Protein AF-A0A0A0II35-F1 (afdb_monomer)

Foldseek 3Di:
DAEWAWAWDDDDQFKTKIFIPDAQDDDDLVQKFKAKPNHTDRQWDKDADPVGRGMIMIGGPDGHDQAIWMWIWGHDPVYTYPDIDIDHNHDDADVNDDDDDDDDPPLDWEWDKDFPQDGPPHGDRDIDFTDTRDAAWDVVPKDWAWPDPDDDPPDDTDTDTFIAHPVRHGHYDHDDDDDDDDD

Organism: NCBI:txid1443128

Nearest PDB structures (foldseek):
  3sbw-assembly1_C  TM=4.990E-01  e=4.292E-01  Homo sapiens
  3pxj-assembly3_C  TM=4.697E-01  e=8.536E-01  Drosophila melanogaster
  5fm4-assembly3_C  TM=4.319E-01  e=1.303E+00  Homo sapiens
  3ciq-assembly1_H  TM=3.533E-01  e=1.303E+00  Homo sapiens
  4wwi-assembly1_D  TM=4.460E-01  e=3.559E+00  Homo sapiens

Solvent-accessible surface area (backbone atoms only — not comparable to full-atom values): 11436 Å² total; per-residue (Å²): 114,51,76,36,48,71,42,82,74,46,81,54,56,62,34,38,32,33,34,43,76,54,71,69,62,82,82,56,71,84,31,49,51,35,28,45,74,90,35,83,50,78,68,58,48,74,45,72,38,87,89,47,47,32,35,34,35,43,31,49,79,61,69,56,52,66,80,38,40,38,36,40,35,40,52,48,96,59,34,34,41,80,49,75,47,79,45,73,43,67,76,79,59,59,95,85,41,78,91,80,92,81,79,76,92,74,78,67,66,34,66,42,68,54,73,42,56,58,58,98,87,41,84,60,68,43,69,52,72,75,44,73,39,62,67,63,74,29,70,91,80,29,43,79,46,58,80,60,98,77,80,63,92,91,60,86,86,58,66,48,78,49,56,22,19,75,82,77,40,76,55,59,78,73,90,74,91,81,87,88,79,90,131

Structure (mmCIF, N/CA/C/O backbone):
data_AF-A0A0A0II35-F1
#
_entry.id   AF-A0A0A0II35-F1
#
loop_
_atom_site.group_PDB
_atom_site.id
_atom_site.type_symbol
_atom_site.label_atom_id
_atom_site.label_alt_id
_atom_site.label_comp_id
_atom_site.label_asym_id
_atom_site.label_entity_id
_atom_site.label_seq_id
_atom_site.pdbx_PDB_ins_code
_atom_site.Cartn_x
_atom_site.Cartn_y
_atom_site.Cartn_z
_atom_site.occupancy
_atom_site.B_iso_or_equiv
_atom_site.auth_seq_id
_atom_site.auth_comp_id
_atom_site.auth_asym_id
_atom_site.auth_atom_id
_atom_site.pdbx_PDB_model_num
ATOM 1 N N . MET A 1 1 ? -24.780 8.179 33.084 1.00 79.75 1 MET A N 1
ATOM 2 C CA . MET A 1 1 ? -23.921 7.771 31.958 1.00 79.75 1 MET A CA 1
ATOM 3 C C . MET A 1 1 ? -22.487 8.111 32.320 1.00 79.75 1 MET A C 1
ATOM 5 O O . MET A 1 1 ? -22.233 9.256 32.678 1.00 79.75 1 MET A O 1
ATOM 9 N N . ILE A 1 2 ? -21.593 7.124 32.349 1.00 88.81 2 ILE A N 1
ATOM 10 C CA . ILE A 1 2 ? -20.174 7.335 32.659 1.00 88.81 2 ILE A CA 1
ATOM 11 C C . ILE A 1 2 ? -19.448 7.719 31.373 1.00 88.81 2 ILE A C 1
ATOM 13 O O . ILE A 1 2 ? -19.543 7.022 30.370 1.00 88.81 2 ILE A O 1
ATOM 17 N N . ASN A 1 3 ? -18.695 8.807 31.428 1.00 90.12 3 ASN A N 1
ATOM 18 C CA . ASN A 1 3 ? -17.945 9.330 30.298 1.00 90.12 3 ASN A CA 1
ATOM 19 C C . ASN A 1 3 ? -16.451 9.149 30.545 1.00 90.12 3 ASN A C 1
ATOM 21 O O . ASN A 1 3 ? -15.959 9.466 31.630 1.00 90.12 3 ASN A O 1
ATOM 25 N N . PHE A 1 4 ? -15.726 8.647 29.552 1.00 92.44 4 PHE A N 1
ATOM 26 C CA . PHE A 1 4 ? -14.296 8.377 29.688 1.00 92.44 4 PHE A CA 1
ATOM 27 C C . PHE A 1 4 ? -13.530 8.635 28.398 1.00 92.44 4 PHE A C 1
ATOM 29 O O . PHE A 1 4 ? -14.111 8.854 27.339 1.00 92.44 4 PHE A O 1
ATOM 36 N N . LYS A 1 5 ? -12.201 8.631 28.489 1.00 93.12 5 LYS A N 1
ATOM 37 C CA . LYS A 1 5 ? -11.323 8.790 27.330 1.00 93.12 5 LYS A CA 1
ATOM 38 C C . LYS A 1 5 ? -10.677 7.457 26.973 1.00 93.12 5 LYS A C 1
ATOM 40 O O . LYS A 1 5 ? -10.239 6.736 27.868 1.00 93.12 5 LYS A O 1
ATOM 45 N N . ILE A 1 6 ? -10.596 7.173 25.675 1.00 95.12 6 ILE A N 1
ATOM 46 C CA . ILE A 1 6 ? -9.771 6.094 25.122 1.00 95.12 6 ILE A CA 1
ATOM 47 C C . ILE A 1 6 ? -8.372 6.652 24.858 1.00 95.12 6 ILE A C 1
ATOM 49 O O . ILE A 1 6 ? -8.228 7.654 24.148 1.00 95.12 6 ILE A O 1
ATOM 53 N N . THR A 1 7 ? -7.351 5.992 25.395 1.00 94.69 7 THR A N 1
ATOM 54 C CA . THR A 1 7 ? -5.939 6.294 25.131 1.00 94.69 7 THR A CA 1
ATOM 55 C C . THR A 1 7 ? -5.304 5.105 24.428 1.00 94.69 7 THR A C 1
ATOM 57 O O . THR A 1 7 ? -5.238 4.020 24.994 1.00 94.69 7 THR A O 1
ATOM 60 N N . ILE A 1 8 ? -4.827 5.293 23.197 1.00 95.06 8 ILE A N 1
ATOM 61 C CA . ILE A 1 8 ? -4.128 4.235 22.462 1.00 95.06 8 ILE A CA 1
ATOM 62 C C . ILE A 1 8 ? -2.709 4.090 23.017 1.00 95.06 8 ILE A C 1
ATOM 64 O O . ILE A 1 8 ? -1.956 5.060 23.055 1.00 95.06 8 ILE A O 1
ATOM 68 N N . CYS A 1 9 ? -2.353 2.880 23.441 1.00 92.75 9 CYS A N 1
ATOM 69 C CA . CYS A 1 9 ? -1.053 2.568 24.036 1.00 92.75 9 CYS A CA 1
ATOM 70 C C . CYS A 1 9 ? -0.097 1.953 23.015 1.00 92.75 9 CYS A C 1
ATOM 72 O O . CYS A 1 9 ? 1.093 2.254 23.015 1.00 92.75 9 CYS A O 1
ATOM 74 N N . LYS A 1 10 ? -0.611 1.068 22.153 1.00 92.00 10 LYS A N 1
ATOM 75 C CA . LYS A 1 10 ? 0.185 0.361 21.148 1.00 92.00 10 LYS A CA 1
ATOM 76 C C . LYS A 1 10 ? -0.660 0.028 19.927 1.00 92.00 10 LYS A C 1
ATOM 78 O O . LYS A 1 10 ? -1.813 -0.372 20.063 1.00 92.00 10 LYS A O 1
ATOM 83 N N . ILE A 1 11 ? -0.055 0.148 18.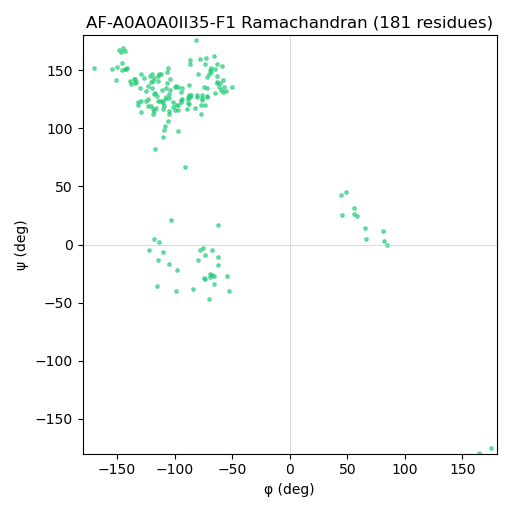750 1.00 91.19 11 ILE A N 1
ATOM 84 C CA . ILE A 1 11 ? -0.645 -0.228 17.463 1.00 91.19 11 ILE A CA 1
ATOM 85 C C . ILE A 1 11 ? 0.307 -1.214 16.779 1.00 91.19 11 ILE A C 1
ATOM 87 O O . ILE A 1 11 ? 1.513 -0.976 16.710 1.00 91.19 11 ILE A O 1
ATOM 91 N N . SER A 1 12 ? -0.228 -2.323 16.280 1.00 90.75 12 SER A N 1
ATOM 92 C CA . SER A 1 12 ? 0.429 -3.231 15.340 1.00 90.75 12 SER A CA 1
ATOM 93 C C . SER A 1 12 ? -0.597 -3.760 14.341 1.00 90.75 12 SER A C 1
ATOM 95 O O . SER A 1 12 ? -1.800 -3.692 14.582 1.00 90.75 12 SER A O 1
ATOM 97 N N . LEU A 1 13 ? -0.134 -4.371 13.249 1.00 91.69 13 LEU A N 1
ATOM 98 C CA . LEU A 1 13 ? -1.031 -5.015 12.277 1.00 91.69 13 LEU A CA 1
ATOM 99 C C . LEU A 1 13 ? -1.839 -6.180 12.877 1.00 91.69 13 LEU A C 1
ATOM 101 O O . LEU A 1 13 ? -2.839 -6.603 12.316 1.00 91.69 13 LEU A O 1
ATOM 105 N N . THR A 1 14 ? -1.420 -6.708 14.024 1.00 94.62 14 THR A N 1
ATOM 106 C CA . THR A 1 14 ? -2.031 -7.877 14.671 1.00 94.62 14 THR A CA 1
ATOM 107 C C . THR A 1 14 ? -2.786 -7.543 15.952 1.00 94.62 14 THR A C 1
ATOM 109 O O . THR A 1 14 ? -3.398 -8.434 16.537 1.00 94.62 14 THR A O 1
ATOM 112 N N . SER A 1 15 ? -2.718 -6.300 16.438 1.00 95.69 15 SER A N 1
ATOM 113 C CA . SER A 1 15 ? -3.372 -5.898 17.684 1.00 95.69 15 SER A CA 1
ATOM 114 C C . SER A 1 15 ? -3.351 -4.389 17.899 1.00 95.69 15 SER A C 1
ATOM 116 O O . SER A 1 15 ? -2.405 -3.704 17.516 1.00 95.69 15 SER A O 1
ATOM 118 N N . ILE A 1 16 ? -4.349 -3.889 18.617 1.00 96.62 16 ILE A N 1
ATOM 119 C CA . ILE A 1 16 ? -4.355 -2.542 19.184 1.00 96.62 16 ILE A CA 1
ATOM 120 C C . ILE A 1 16 ? -4.551 -2.671 20.688 1.00 96.62 16 ILE A C 1
ATOM 122 O O . ILE A 1 16 ? -5.539 -3.256 21.129 1.00 96.62 16 ILE A O 1
ATOM 126 N N . SER A 1 17 ? -3.645 -2.093 21.471 1.00 95.81 17 SER A N 1
ATOM 127 C CA . SER A 1 17 ? -3.802 -1.987 22.921 1.00 95.81 17 SER A CA 1
ATOM 128 C C . SER A 1 17 ? -4.196 -0.566 23.298 1.00 95.81 17 SER A C 1
ATOM 130 O O . SER A 1 17 ? -3.584 0.399 22.830 1.00 95.81 17 SER A O 1
ATOM 132 N N . PHE A 1 18 ? -5.202 -0.429 24.155 1.00 96.25 18 PHE A N 1
ATOM 133 C CA . PHE A 1 18 ? -5.722 0.856 24.602 1.00 96.25 18 PHE A CA 1
ATOM 134 C C . PHE A 1 18 ? -6.137 0.813 26.069 1.00 96.25 18 PHE A C 1
ATOM 136 O O . PHE A 1 18 ? -6.540 -0.223 26.592 1.00 96.25 18 PHE A O 1
ATOM 143 N N . GLU A 1 19 ? -6.059 1.959 26.727 1.00 95.31 19 GLU A N 1
ATOM 144 C CA . GLU A 1 19 ? -6.542 2.159 28.084 1.00 95.31 19 GLU 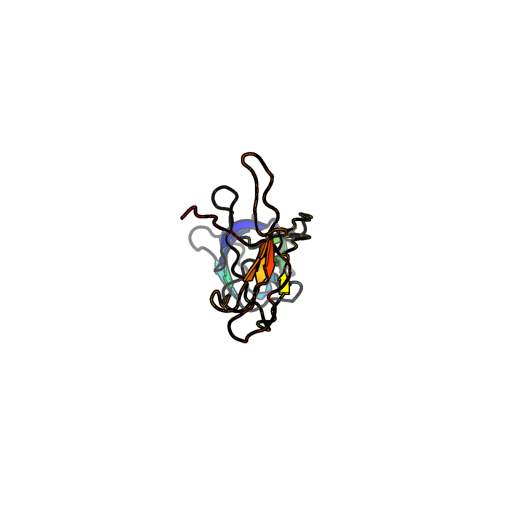A CA 1
ATOM 145 C C . GLU A 1 19 ? -7.820 2.994 28.100 1.00 95.31 19 GLU A C 1
ATOM 147 O O . GLU A 1 19 ? -8.000 3.912 27.293 1.00 95.31 19 GLU A O 1
ATOM 152 N N . ILE A 1 20 ? -8.671 2.717 29.083 1.00 93.19 20 ILE A N 1
ATOM 153 C CA . ILE A 1 20 ? -9.794 3.574 29.464 1.00 93.19 20 ILE A CA 1
ATOM 154 C C . ILE A 1 20 ? -9.541 4.189 30.842 1.00 93.19 20 ILE A C 1
ATOM 156 O O . ILE A 1 20 ? -8.944 3.573 31.723 1.00 93.19 20 ILE A O 1
ATOM 160 N N . THR A 1 21 ? -10.017 5.412 31.063 1.00 87.88 21 THR A N 1
ATOM 161 C CA . THR A 1 21 ? -9.778 6.140 32.324 1.00 87.88 21 THR A CA 1
ATOM 162 C C . THR A 1 21 ? -10.611 5.641 33.509 1.00 87.88 21 THR A C 1
ATOM 164 O O . THR A 1 21 ? -10.452 6.156 34.611 1.00 87.88 21 THR A O 1
ATOM 167 N N . VAL A 1 22 ? -11.501 4.664 33.302 1.00 86.56 22 VAL A N 1
ATOM 168 C CA . VAL A 1 22 ? -12.380 4.094 34.334 1.00 86.56 22 VAL A CA 1
ATOM 169 C C . VAL A 1 22 ? -11.894 2.682 34.673 1.00 86.56 22 VAL A C 1
ATOM 171 O O . VAL A 1 22 ? -12.144 1.753 33.901 1.00 86.56 22 VAL A O 1
ATOM 174 N N . PRO A 1 23 ? -11.191 2.491 35.804 1.00 77.31 23 PRO A N 1
ATOM 175 C CA . PRO A 1 23 ? -10.705 1.176 36.205 1.00 77.31 23 PRO A CA 1
ATOM 176 C C . PRO A 1 23 ? -11.865 0.215 36.474 1.00 77.31 23 PRO A C 1
ATOM 178 O O . PRO A 1 23 ? -12.885 0.617 37.031 1.00 77.31 23 PRO A O 1
ATOM 181 N N . ASN A 1 24 ? -11.679 -1.068 36.157 1.00 82.38 24 ASN A N 1
ATOM 182 C CA . ASN A 1 24 ? -12.641 -2.150 36.413 1.00 82.38 24 ASN A CA 1
ATOM 183 C C . ASN A 1 24 ? -13.959 -2.071 35.633 1.00 82.38 24 ASN A C 1
ATOM 185 O O . ASN A 1 24 ? -14.825 -2.917 35.854 1.00 82.38 24 ASN A O 1
ATOM 189 N N . LEU A 1 25 ? -14.130 -1.110 34.721 1.00 89.12 25 LEU A N 1
ATOM 190 C CA . LEU A 1 25 ? -15.183 -1.235 33.720 1.00 89.12 25 LEU A CA 1
ATOM 191 C C . LEU A 1 25 ? -14.885 -2.497 32.906 1.00 89.12 25 LEU A C 1
ATOM 193 O O . LEU A 1 25 ? -13.714 -2.746 32.627 1.00 89.12 25 LEU A O 1
ATOM 197 N N . ILE A 1 26 ? -15.904 -3.288 32.576 1.00 89.69 26 ILE A N 1
ATOM 198 C CA . ILE A 1 26 ? -15.795 -4.479 31.727 1.00 89.69 26 ILE A CA 1
ATOM 199 C C . ILE A 1 26 ? -16.465 -4.131 30.405 1.00 89.69 26 ILE A C 1
ATOM 201 O O . ILE A 1 26 ? -17.650 -3.805 30.390 1.00 89.69 26 ILE A O 1
ATOM 205 N N . LEU A 1 27 ? -15.702 -4.184 29.318 1.00 92.50 27 LEU A N 1
ATOM 206 C CA . LEU A 1 27 ? -16.212 -3.963 27.971 1.00 92.50 27 LEU A CA 1
ATOM 207 C C . LEU A 1 27 ? -16.560 -5.298 27.314 1.00 92.50 27 LEU A C 1
ATOM 209 O O . LEU A 1 27 ? -15.744 -6.221 27.283 1.00 92.50 27 LEU A O 1
ATOM 213 N N . ALA A 1 28 ? -17.753 -5.378 26.742 1.00 93.38 28 ALA A N 1
ATOM 214 C CA . ALA A 1 28 ? -18.117 -6.401 25.783 1.00 93.38 28 ALA A CA 1
ATOM 215 C C . ALA A 1 28 ? -17.718 -5.963 24.368 1.00 93.38 28 ALA A C 1
ATOM 217 O O . ALA A 1 28 ? -17.588 -4.781 24.057 1.00 93.38 28 ALA A O 1
ATOM 218 N N . LYS A 1 29 ? -17.584 -6.937 23.464 1.00 93.31 29 LYS A N 1
ATOM 219 C CA . LYS A 1 29 ? -17.305 -6.683 22.044 1.00 93.31 29 LYS A CA 1
ATOM 220 C C . LYS A 1 29 ? -18.298 -5.696 21.414 1.00 93.31 29 LYS A C 1
ATOM 222 O O . LYS A 1 29 ? -17.888 -4.829 20.653 1.00 93.31 29 LYS A O 1
ATOM 227 N N . ASN A 1 30 ? -19.577 -5.822 21.765 1.00 93.94 30 ASN A N 1
ATOM 228 C CA . ASN A 1 30 ? -20.659 -4.998 21.222 1.00 93.94 30 ASN A CA 1
ATOM 229 C C . ASN A 1 30 ? -20.673 -3.566 21.768 1.00 93.94 30 ASN A C 1
ATOM 231 O O . ASN A 1 30 ? -21.423 -2.747 21.255 1.00 93.94 30 ASN A O 1
ATOM 235 N N . ASP A 1 31 ? -19.861 -3.265 22.783 1.00 95.25 31 ASP A N 1
ATOM 236 C CA . ASP A 1 31 ? -19.707 -1.896 23.274 1.00 95.25 31 ASP A CA 1
ATOM 237 C C . ASP A 1 31 ? -18.758 -1.086 22.381 1.00 95.25 31 ASP A C 1
ATOM 239 O O . ASP A 1 31 ? -18.681 0.131 22.524 1.00 95.25 31 ASP A O 1
ATOM 243 N N . ILE A 1 32 ? -18.006 -1.739 21.486 1.00 95.81 32 ILE A N 1
ATOM 244 C CA . ILE A 1 32 ? -17.006 -1.096 20.633 1.00 95.81 32 ILE A CA 1
ATOM 245 C C . ILE A 1 32 ? -17.540 -0.969 19.207 1.00 95.81 32 ILE A C 1
ATOM 247 O O . ILE A 1 32 ? -17.654 -1.951 18.474 1.00 95.81 32 ILE A O 1
ATOM 251 N N . ASP A 1 33 ? -17.773 0.271 18.795 1.00 96.62 33 ASP A N 1
ATOM 252 C CA . ASP A 1 33 ? -18.050 0.636 17.414 1.00 96.62 33 ASP A CA 1
ATOM 253 C C . ASP A 1 33 ? -16.730 0.771 16.653 1.00 96.62 33 ASP A C 1
ATOM 255 O O . ASP A 1 33 ? -15.903 1.644 16.942 1.00 96.62 33 ASP A O 1
ATOM 259 N N . LEU A 1 34 ? -16.545 -0.076 15.641 1.00 97.19 34 LEU A N 1
ATOM 260 C CA 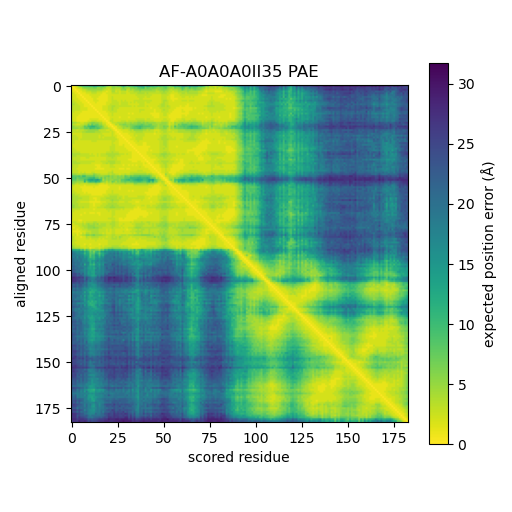. LEU A 1 34 ? -15.381 -0.035 14.764 1.00 97.19 34 LEU A CA 1
ATOM 261 C C . LEU A 1 34 ? -15.780 0.194 13.313 1.00 97.19 34 LEU A C 1
ATOM 263 O O . LEU A 1 34 ? -16.729 -0.400 12.796 1.00 97.19 34 LEU A O 1
ATOM 267 N N . THR A 1 35 ? -14.991 1.011 12.625 1.00 97.06 35 THR A N 1
ATOM 268 C CA . THR A 1 35 ? -15.094 1.206 11.179 1.00 97.06 35 THR A CA 1
ATOM 269 C C . THR A 1 35 ? -13.716 1.039 10.555 1.00 97.06 35 THR A C 1
ATOM 271 O O . THR A 1 35 ? -12.834 1.852 10.816 1.00 97.06 35 THR A O 1
ATOM 274 N N . LEU A 1 36 ? -13.526 0.007 9.736 1.00 95.38 36 LEU A N 1
ATOM 275 C CA . LEU A 1 36 ? -12.301 -0.246 8.978 1.00 95.38 36 LEU A CA 1
ATOM 276 C C . LEU A 1 36 ? -12.519 0.198 7.530 1.00 95.38 36 LEU A C 1
ATOM 278 O O . LEU A 1 36 ? -13.465 -0.254 6.886 1.00 95.38 36 LEU A O 1
ATOM 282 N N . ASN A 1 37 ? -11.683 1.104 7.024 1.00 91.38 37 ASN A N 1
ATOM 283 C CA . ASN A 1 37 ? -11.769 1.624 5.652 1.00 91.38 37 ASN A CA 1
ATOM 284 C C . ASN A 1 37 ? -13.191 2.084 5.277 1.00 91.38 37 ASN A C 1
ATOM 286 O O . ASN A 1 37 ? -13.713 1.758 4.215 1.00 91.38 37 ASN A O 1
ATOM 290 N N . ASN A 1 38 ? -13.832 2.829 6.185 1.00 90.31 38 ASN A N 1
ATOM 291 C CA . ASN A 1 38 ? -15.207 3.338 6.063 1.00 90.31 38 ASN A CA 1
ATOM 292 C C . ASN A 1 38 ? -16.320 2.270 6.036 1.00 90.31 38 ASN A C 1
ATOM 294 O O . ASN A 1 38 ? -17.467 2.595 5.739 1.00 90.31 38 ASN A O 1
ATOM 298 N N . THR A 1 39 ? -16.021 1.025 6.410 1.00 94.50 39 THR A N 1
ATOM 299 C CA . THR A 1 39 ? -17.007 -0.057 6.562 1.00 94.50 39 THR A CA 1
ATOM 300 C C . THR A 1 39 ? -17.068 -0.557 8.001 1.00 94.50 39 THR A C 1
ATOM 302 O O . THR A 1 39 ? -16.050 -0.593 8.692 1.00 94.50 39 THR A O 1
ATOM 305 N N . SER A 1 40 ? -18.258 -0.914 8.490 1.00 96.50 40 SER A N 1
ATOM 306 C CA . SER A 1 40 ? -18.407 -1.458 9.844 1.00 96.50 40 SER A CA 1
ATOM 307 C C . SER A 1 40 ? -17.589 -2.737 10.011 1.00 96.50 40 SER A C 1
ATOM 309 O O . SER A 1 40 ? -17.649 -3.632 9.168 1.00 96.50 40 SER A O 1
ATOM 311 N N . TYR A 1 41 ? -16.840 -2.833 11.108 1.00 96.62 41 TYR A N 1
ATOM 312 C CA . TYR A 1 41 ? -15.894 -3.920 11.333 1.00 96.62 41 TYR A CA 1
ATOM 313 C C . TYR A 1 41 ? -16.227 -4.703 12.603 1.00 96.62 41 TYR A C 1
ATOM 315 O O . TYR A 1 41 ? -16.205 -4.167 13.706 1.00 96.62 41 TYR A O 1
ATOM 323 N N . TYR A 1 42 ? -16.502 -5.997 12.449 1.00 95.62 42 TYR A N 1
ATOM 324 C CA . TYR A 1 42 ? -16.941 -6.859 13.551 1.00 95.62 42 TYR A CA 1
ATOM 325 C C . 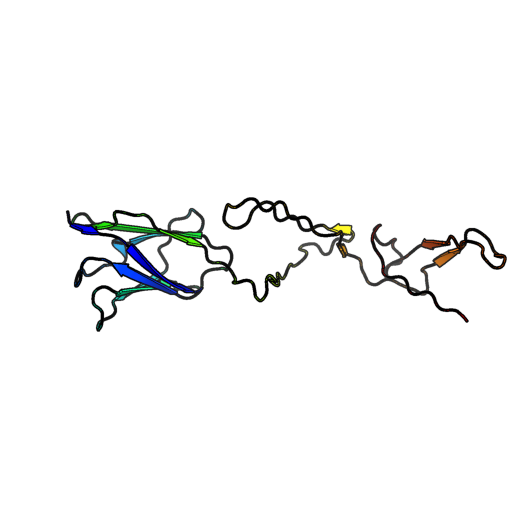TYR A 1 42 ? -16.025 -8.065 13.779 1.00 95.62 42 TYR A C 1
ATOM 327 O O . TYR A 1 42 ? -16.228 -8.815 14.732 1.00 95.62 42 TYR A O 1
ATOM 335 N N . ASP A 1 43 ? -15.012 -8.279 12.941 1.00 95.88 43 ASP A N 1
ATOM 336 C CA . ASP A 1 43 ? -14.218 -9.512 12.940 1.00 95.88 43 ASP A CA 1
ATOM 337 C C . ASP A 1 43 ? -12.982 -9.431 13.853 1.00 95.88 43 ASP A C 1
ATOM 339 O O . ASP A 1 43 ? -11.832 -9.386 13.414 1.00 95.88 43 ASP A O 1
ATOM 343 N N . PHE A 1 44 ? -13.223 -9.338 15.159 1.00 96.75 44 PHE A N 1
ATOM 344 C CA . PHE A 1 44 ? -12.174 -9.207 16.170 1.00 96.75 44 PHE A CA 1
ATOM 345 C C . PHE A 1 44 ? -12.538 -9.867 17.501 1.00 96.75 44 PHE A C 1
ATOM 347 O O . PHE A 1 44 ? -13.699 -10.199 17.775 1.00 96.75 44 PHE A O 1
ATOM 354 N N . THR A 1 45 ? -11.521 -9.992 18.348 1.00 96.88 45 THR A N 1
ATOM 355 C CA . THR A 1 45 ? -11.612 -10.365 19.759 1.00 96.88 45 THR A CA 1
ATOM 356 C C . THR A 1 45 ? -11.164 -9.201 20.639 1.00 96.88 45 THR A C 1
ATOM 358 O O . THR A 1 45 ? -10.274 -8.433 20.271 1.00 96.88 45 THR A O 1
ATOM 361 N N . LEU A 1 46 ? -11.803 -9.057 21.799 1.00 97.06 46 LEU A N 1
ATOM 362 C CA . LEU A 1 46 ? -11.453 -8.071 22.815 1.00 97.06 46 LEU A CA 1
ATOM 363 C C . LEU A 1 46 ? -10.984 -8.812 24.063 1.00 97.06 46 LEU A C 1
ATOM 365 O O . LEU A 1 46 ? -11.681 -9.697 24.554 1.00 97.06 46 LEU A O 1
ATOM 369 N N . ILE A 1 47 ? -9.808 -8.452 24.563 1.00 95.19 47 ILE A N 1
ATOM 370 C CA . ILE A 1 47 ? -9.177 -9.083 25.720 1.00 95.19 47 ILE A CA 1
ATOM 371 C C . ILE A 1 47 ? -8.870 -7.985 26.735 1.00 95.19 47 ILE A C 1
ATOM 373 O O . ILE A 1 47 ? -8.176 -7.026 26.405 1.00 95.19 47 ILE A O 1
ATOM 377 N N . GLN A 1 48 ? -9.377 -8.112 27.960 1.00 93.81 48 GLN A N 1
ATOM 378 C CA . GLN A 1 48 ? -9.009 -7.227 29.066 1.00 93.81 48 GLN A CA 1
ATOM 379 C C . GLN A 1 48 ? -7.762 -7.772 29.769 1.00 93.81 48 GLN A C 1
ATOM 381 O O . GLN A 1 48 ? -7.658 -8.975 30.010 1.00 93.81 48 GLN A O 1
ATOM 386 N N . ASP A 1 49 ? -6.821 -6.896 30.114 1.00 88.88 49 ASP A N 1
ATOM 387 C CA . ASP A 1 49 ? -5.688 -7.276 30.952 1.00 88.88 49 ASP A CA 1
ATOM 388 C C . ASP A 1 49 ? -6.151 -7.465 32.409 1.00 88.88 49 ASP A C 1
ATOM 390 O O . ASP A 1 49 ? -6.658 -6.544 33.055 1.00 88.88 49 ASP A O 1
ATOM 394 N N . ASN A 1 50 ? -5.965 -8.675 32.940 1.00 81.56 50 ASN A N 1
ATOM 395 C CA . ASN A 1 50 ? -6.370 -9.026 34.304 1.00 81.56 50 ASN A CA 1
ATOM 396 C C . ASN A 1 50 ? -5.525 -8.338 35.386 1.00 81.56 50 ASN A C 1
ATOM 398 O O . ASN A 1 50 ? -5.998 -8.157 36.510 1.00 81.56 50 ASN A O 1
ATOM 402 N N . THR A 1 51 ? -4.284 -7.967 35.067 1.00 81.19 51 THR A N 1
ATOM 403 C CA . THR A 1 51 ? -3.363 -7.286 35.988 1.00 81.19 51 THR A CA 1
ATOM 404 C C . THR A 1 51 ? -3.601 -5.781 35.994 1.00 81.19 51 THR A C 1
ATOM 406 O O . THR A 1 51 ? -3.595 -5.150 37.050 1.00 81.19 51 THR A O 1
ATOM 409 N N . GLN A 1 52 ? -3.894 -5.211 34.825 1.00 77.56 52 GLN A N 1
ATOM 410 C CA . GLN A 1 52 ? -4.207 -3.801 34.647 1.00 77.56 52 GLN A CA 1
ATOM 411 C C . GLN A 1 52 ? -5.634 -3.666 34.124 1.00 77.56 52 GLN A C 1
ATOM 413 O O . GLN A 1 52 ? -5.844 -3.452 32.937 1.00 77.56 52 GLN A O 1
ATOM 418 N N . LYS A 1 53 ? -6.630 -3.715 35.021 1.00 81.00 53 LYS A N 1
ATOM 419 C CA . LYS A 1 53 ? -8.084 -3.700 34.718 1.00 81.00 53 LYS A CA 1
ATOM 420 C C . LYS A 1 53 ? -8.627 -2.434 34.018 1.00 81.00 53 LYS A C 1
ATOM 422 O O . LYS A 1 53 ? -9.829 -2.179 34.022 1.00 81.00 53 LYS A O 1
ATOM 427 N N . LYS A 1 54 ? -7.748 -1.621 33.442 1.00 89.06 54 LYS A N 1
ATOM 428 C CA . LYS A 1 54 ? -8.025 -0.478 32.566 1.00 89.06 54 LYS A CA 1
ATOM 429 C C . LYS A 1 54 ? -7.513 -0.686 31.132 1.00 89.06 54 LYS A C 1
ATOM 431 O O . LYS A 1 54 ? -7.876 0.098 30.263 1.00 89.06 54 LYS A O 1
ATOM 436 N N . LEU A 1 55 ? -6.667 -1.692 30.903 1.00 94.56 55 LEU A N 1
ATOM 437 C CA . LEU A 1 55 ? -6.002 -1.985 29.640 1.00 94.56 55 LEU A CA 1
ATOM 438 C C . LEU A 1 55 ? -6.771 -3.067 28.881 1.00 94.56 55 LEU A C 1
ATOM 440 O O . LEU A 1 55 ? -7.168 -4.095 29.433 1.00 94.56 55 LEU A O 1
ATOM 444 N N . TYR A 1 56 ? -6.942 -2.822 27.593 1.00 96.31 56 TYR A N 1
ATOM 445 C CA . TYR A 1 56 ? -7.647 -3.675 26.659 1.00 96.31 56 TYR A CA 1
ATOM 446 C C . TYR A 1 56 ? -6.789 -3.917 25.431 1.00 96.31 56 TYR A C 1
ATOM 448 O O . TYR A 1 56 ? -6.047 -3.040 24.993 1.00 96.31 56 TYR A O 1
ATOM 456 N N . THR A 1 57 ? -6.918 -5.104 24.853 1.00 96.69 57 THR A N 1
ATOM 457 C CA . THR A 1 57 ? -6.328 -5.456 23.568 1.00 96.69 57 THR A CA 1
ATOM 458 C C . THR A 1 57 ? -7.422 -5.914 22.618 1.00 96.69 57 THR A C 1
ATOM 460 O O . THR A 1 57 ? -8.110 -6.902 22.866 1.00 96.69 57 THR A O 1
ATOM 463 N N . LEU A 1 58 ? -7.561 -5.189 21.515 1.00 97.31 58 LEU A N 1
ATOM 464 C CA . LEU A 1 58 ? -8.328 -5.591 20.349 1.00 97.31 58 LEU A CA 1
ATOM 465 C C . LEU A 1 58 ? -7.404 -6.390 19.434 1.00 97.31 58 LEU A C 1
ATOM 467 O O . LEU A 1 58 ? -6.376 -5.878 18.990 1.00 97.31 58 LEU A O 1
ATOM 471 N N . LYS A 1 59 ? -7.773 -7.634 19.135 1.00 97.12 59 LYS A N 1
ATOM 472 C CA . LYS A 1 59 ? -7.047 -8.504 18.209 1.00 97.12 59 LYS A CA 1
ATOM 473 C C . LYS A 1 59 ? -7.962 -8.877 17.038 1.00 97.12 59 LYS A C 1
ATOM 475 O O . LYS A 1 59 ? -8.958 -9.569 17.269 1.00 97.12 59 LYS A O 1
ATOM 480 N N . PRO A 1 60 ? -7.677 -8.413 15.811 1.00 96.75 60 PRO A N 1
ATOM 481 C CA . PRO A 1 60 ? -8.466 -8.786 14.650 1.00 96.75 60 PRO A CA 1
ATOM 482 C C . PRO A 1 60 ? -8.250 -10.272 14.326 1.00 96.75 60 PRO A C 1
ATOM 484 O O . PRO A 1 60 ? -7.197 -10.836 14.638 1.00 96.75 60 PRO A O 1
ATOM 487 N N . ASN A 1 61 ? -9.244 -10.921 13.723 1.00 94.94 61 ASN A N 1
ATOM 488 C CA . ASN A 1 61 ? -9.114 -12.331 13.342 1.00 94.94 61 ASN A CA 1
ATOM 489 C C . ASN A 1 61 ? -8.198 -12.514 12.120 1.00 94.94 61 ASN A C 1
ATOM 491 O O . ASN A 1 61 ? -7.491 -13.515 12.029 1.00 94.94 61 ASN A O 1
ATOM 495 N N . SER A 1 62 ? -8.159 -11.513 11.237 1.00 93.88 62 SER A N 1
ATOM 496 C CA . SER A 1 62 ? -7.167 -11.362 10.168 1.00 93.88 62 SER A CA 1
ATOM 497 C C . SER A 1 62 ? -6.323 -10.116 10.424 1.00 93.88 62 SER A C 1
ATOM 499 O O . SER A 1 62 ? -6.856 -9.105 10.865 1.00 93.88 62 SER A O 1
ATOM 501 N N . SER A 1 63 ? -5.016 -10.162 10.162 1.00 92.38 63 SER A N 1
ATOM 502 C CA . SER A 1 63 ? -4.151 -8.988 10.343 1.00 92.38 63 SER A CA 1
ATOM 503 C C . SER A 1 63 ? -4.634 -7.795 9.513 1.00 92.38 63 SER A C 1
ATOM 505 O O . SER A 1 63 ? -5.040 -7.965 8.365 1.00 92.38 63 SER A O 1
ATOM 507 N N . PHE A 1 64 ? -4.526 -6.594 10.080 1.00 92.38 64 PHE A N 1
ATOM 508 C CA . PHE A 1 64 ? -4.711 -5.342 9.353 1.00 92.38 64 PHE A CA 1
ATOM 509 C C . PHE A 1 64 ? -3.652 -5.181 8.255 1.00 92.38 64 PHE A C 1
ATOM 511 O O . PHE A 1 64 ? -2.539 -5.710 8.346 1.00 92.38 64 PHE A O 1
ATOM 518 N N . SER A 1 65 ? -3.991 -4.399 7.238 1.00 88.31 65 SER A N 1
ATOM 519 C CA . SER A 1 65 ? -3.080 -3.939 6.196 1.00 88.31 65 SER A CA 1
ATOM 520 C C . SER A 1 65 ? -2.349 -2.660 6.612 1.00 88.31 65 SER A C 1
ATOM 522 O O . SER A 1 65 ? -2.850 -1.857 7.395 1.00 88.31 65 SER A O 1
ATOM 524 N N . ILE A 1 66 ? 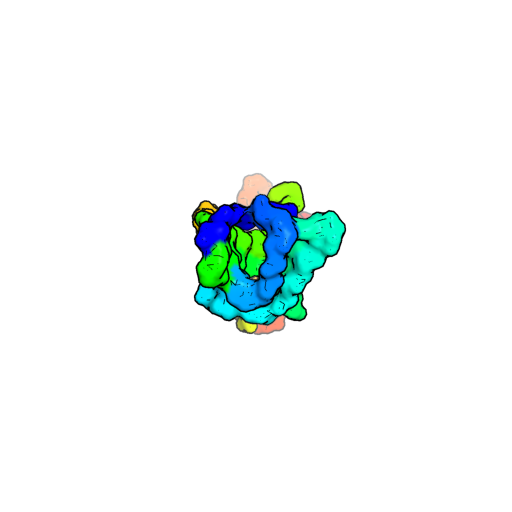-1.178 -2.420 6.020 1.00 82.81 66 ILE A N 1
ATOM 525 C CA . ILE A 1 66 ? -0.389 -1.184 6.187 1.00 82.81 66 ILE A CA 1
ATOM 526 C C . ILE A 1 66 ? -1.049 0.067 5.587 1.00 82.81 66 ILE A C 1
ATOM 528 O O . ILE A 1 66 ? -0.492 1.151 5.699 1.00 82.81 66 ILE A O 1
ATOM 532 N N . ASN A 1 67 ? -2.185 -0.093 4.911 1.00 80.62 67 ASN A N 1
ATOM 533 C CA . ASN A 1 67 ? -2.968 1.002 4.339 1.00 80.62 67 ASN A CA 1
ATOM 534 C C . ASN A 1 67 ? -4.327 1.156 5.034 1.00 80.62 67 ASN A C 1
ATOM 536 O O . ASN A 1 67 ? -5.142 1.977 4.613 1.00 80.62 67 ASN A O 1
ATOM 540 N N . ASP A 1 68 ? -4.599 0.348 6.063 1.00 88.31 68 ASP A N 1
ATOM 541 C CA . ASP A 1 68 ? -5.882 0.381 6.744 1.00 88.31 68 ASP A CA 1
ATOM 542 C C . ASP A 1 68 ? -6.033 1.644 7.598 1.00 88.31 68 ASP A C 1
ATOM 544 O O . ASP A 1 68 ? -5.107 2.120 8.266 1.00 88.31 68 ASP A O 1
ATOM 548 N N . ILE A 1 69 ? -7.262 2.149 7.632 1.00 90.94 69 ILE A N 1
ATOM 549 C CA . ILE A 1 69 ? -7.695 3.203 8.542 1.00 90.94 69 ILE A CA 1
ATOM 550 C C . ILE A 1 69 ? -8.804 2.630 9.413 1.00 90.94 69 ILE A C 1
ATOM 552 O O . ILE A 1 69 ? -9.882 2.295 8.919 1.00 90.94 69 ILE A O 1
ATOM 556 N N . LEU A 1 70 ? -8.557 2.551 10.719 1.00 95.75 70 LEU A N 1
ATOM 557 C CA . LEU A 1 70 ? -9.545 2.102 11.692 1.00 95.75 70 LEU A CA 1
ATOM 558 C C . LEU A 1 70 ? -10.043 3.283 12.516 1.00 95.75 70 LEU A C 1
ATOM 560 O O . LEU A 1 70 ? -9.270 4.005 13.142 1.00 95.75 70 LEU A O 1
ATOM 564 N N . TYR A 1 71 ? -11.354 3.447 12.570 1.00 96.50 71 TYR A N 1
ATOM 565 C CA . TYR A 1 71 ? -12.006 4.306 13.538 1.00 96.50 71 TYR A CA 1
ATOM 566 C C . TYR A 1 71 ? -12.557 3.462 14.678 1.00 96.50 71 TYR A C 1
ATOM 568 O O . TYR A 1 71 ? -13.178 2.432 14.432 1.00 96.50 71 TYR A O 1
ATOM 576 N N . MET A 1 72 ? -12.351 3.922 15.907 1.00 96.88 72 MET A N 1
ATOM 577 C CA . MET A 1 72 ? -12.797 3.253 17.123 1.00 96.88 72 MET A CA 1
ATOM 578 C C . MET A 1 72 ? -13.532 4.226 18.033 1.00 96.88 72 MET A C 1
ATOM 580 O O . MET A 1 72 ? -13.066 5.340 18.276 1.00 96.88 72 MET A O 1
ATOM 584 N N . GLU A 1 73 ? -14.659 3.778 18.564 1.00 96.62 73 GLU A N 1
ATOM 585 C CA . GLU A 1 73 ? -15.459 4.475 19.563 1.00 96.62 73 GLU A CA 1
ATOM 586 C C . GLU A 1 73 ? -16.087 3.437 20.502 1.00 96.62 73 GLU A C 1
ATOM 588 O O . GLU A 1 73 ? -16.346 2.311 20.088 1.00 96.62 73 GLU A O 1
ATOM 593 N N . ILE A 1 74 ? -16.322 3.787 21.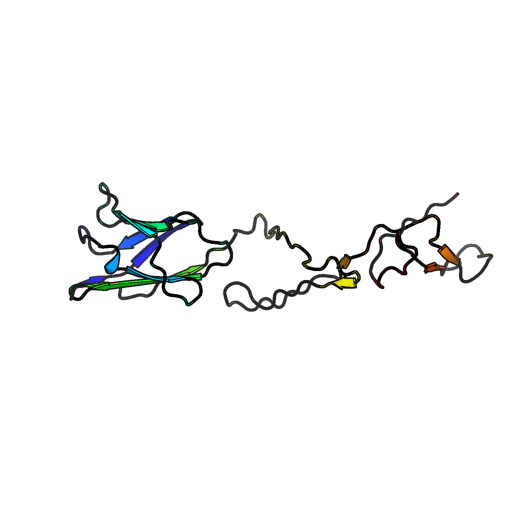766 1.00 96.00 74 ILE A N 1
ATOM 594 C CA . ILE A 1 74 ? -17.048 2.926 22.706 1.00 96.00 74 ILE A CA 1
ATOM 595 C C . ILE A 1 74 ? -18.404 3.558 23.006 1.00 96.00 74 ILE A C 1
ATOM 597 O O . ILE A 1 74 ? -18.466 4.685 23.508 1.00 96.00 74 ILE A O 1
ATOM 601 N N . LYS A 1 75 ? -19.484 2.821 22.733 1.00 94.00 75 LYS A N 1
ATOM 602 C CA . LYS A 1 75 ? -20.868 3.235 22.970 1.00 94.00 75 LYS A CA 1
ATOM 603 C C . LYS A 1 75 ? -21.655 2.141 23.682 1.00 94.00 75 LYS A C 1
ATOM 605 O O . LYS A 1 75 ? -21.865 1.059 23.150 1.00 94.00 75 LYS A O 1
ATOM 610 N N . ASN A 1 76 ? -22.168 2.469 24.860 1.00 93.50 76 ASN A N 1
ATOM 611 C CA . ASN A 1 76 ? -23.090 1.641 25.625 1.00 93.50 76 ASN A CA 1
ATOM 612 C C . ASN A 1 76 ? -24.136 2.550 26.314 1.00 93.50 76 ASN A C 1
ATOM 614 O O . ASN A 1 76 ? -23.819 3.691 26.654 1.00 93.50 76 ASN A O 1
ATOM 618 N N . PRO A 1 77 ? -25.376 2.090 26.573 1.00 92.44 77 PRO A N 1
ATOM 619 C CA . PRO A 1 77 ? -26.380 2.896 27.281 1.00 92.44 77 PRO A CA 1
ATOM 620 C C . PRO A 1 77 ? -25.930 3.447 28.646 1.00 92.44 77 PRO A C 1
ATOM 622 O O . PRO A 1 77 ? -26.425 4.481 29.098 1.00 92.44 77 PRO A O 1
ATOM 625 N N . PHE A 1 78 ? -24.994 2.775 29.319 1.00 93.12 78 PHE A N 1
ATOM 626 C CA . PHE A 1 78 ? -24.518 3.169 30.644 1.00 93.12 78 PHE A CA 1
ATOM 627 C C . PHE A 1 78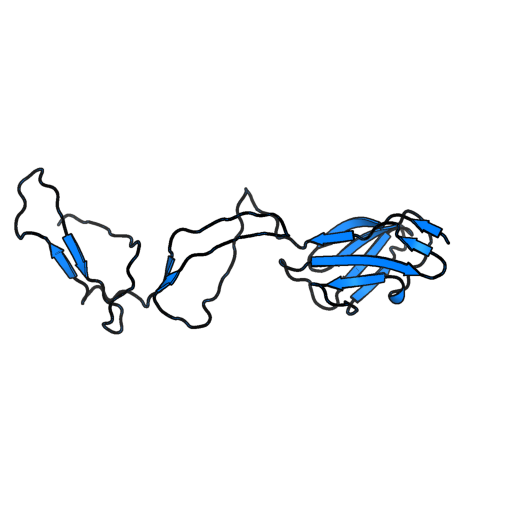 ? -23.214 3.969 30.608 1.00 93.12 78 PHE A C 1
ATOM 629 O O . PHE A 1 78 ? -22.936 4.718 31.554 1.00 93.12 78 PHE A O 1
ATOM 636 N N . PHE A 1 79 ? -22.430 3.851 29.536 1.00 93.44 79 PHE A N 1
ATOM 637 C CA . PHE A 1 79 ? -21.123 4.484 29.418 1.00 93.44 79 PHE A CA 1
ATOM 638 C C . PHE A 1 79 ? -20.704 4.732 27.966 1.00 93.44 79 PHE A C 1
ATOM 640 O O . PHE A 1 79 ? -21.051 3.974 27.066 1.00 93.44 79 PHE A O 1
ATOM 647 N N . SER A 1 80 ? -19.896 5.761 27.734 1.00 94.50 80 SER A N 1
ATOM 648 C CA . SER A 1 80 ? -19.371 6.055 26.399 1.00 94.50 80 SER A CA 1
ATOM 649 C C . SER A 1 80 ? -18.007 6.726 26.440 1.00 94.50 80 SER A C 1
ATOM 651 O O . SER A 1 80 ? -17.668 7.449 27.383 1.00 94.50 80 SER A O 1
ATOM 653 N N . SER A 1 81 ? -17.237 6.526 25.374 1.00 94.62 81 SER A N 1
ATOM 654 C CA . SER A 1 81 ? -16.028 7.302 25.133 1.00 94.62 81 SER A CA 1
ATOM 655 C C . SER A 1 81 ? -16.374 8.710 24.658 1.00 94.62 81 SER A C 1
ATOM 657 O O . SER A 1 81 ? -17.167 8.882 23.738 1.00 94.62 81 SER A O 1
ATOM 659 N N . ASN A 1 82 ? -15.700 9.716 25.203 1.00 92.81 82 ASN A N 1
ATOM 660 C CA . ASN A 1 82 ? -15.834 11.114 24.784 1.00 92.81 82 ASN A CA 1
ATOM 661 C C . ASN A 1 82 ? -15.068 11.432 23.492 1.00 92.81 82 ASN A C 1
ATOM 663 O O . ASN A 1 82 ? -15.092 12.566 23.018 1.00 92.81 82 ASN A O 1
ATOM 667 N N . ASN A 1 83 ? -14.315 10.470 22.964 1.00 91.69 83 ASN A N 1
ATOM 668 C CA . ASN A 1 83 ? -13.494 10.631 21.780 1.00 91.69 83 ASN A CA 1
ATOM 669 C C . ASN A 1 83 ? -13.654 9.441 20.841 1.00 91.69 83 ASN A C 1
ATOM 671 O O . ASN A 1 83 ? -13.690 8.293 21.275 1.00 91.69 83 ASN A O 1
ATOM 675 N N . LYS A 1 84 ? -13.644 9.741 19.543 1.00 94.25 84 LYS A N 1
ATOM 676 C CA . LYS A 1 84 ? -13.454 8.763 18.479 1.00 94.25 84 LYS A CA 1
ATOM 677 C C . LYS A 1 84 ? -11.974 8.731 18.110 1.00 94.25 84 LYS A C 1
ATOM 679 O O . LYS A 1 84 ? -11.393 9.760 17.764 1.00 94.25 84 LYS A O 1
ATOM 684 N N . CYS A 1 85 ? -11.350 7.568 18.209 1.00 94.31 85 CYS A N 1
ATOM 685 C CA . CYS A 1 85 ? -9.957 7.368 17.830 1.00 94.31 85 CYS A CA 1
ATOM 686 C C . CYS A 1 85 ? -9.876 7.044 16.337 1.00 94.31 85 CYS A C 1
ATOM 688 O O . CYS A 1 85 ? -10.530 6.112 15.879 1.00 94.31 85 CYS A O 1
ATOM 690 N N . LYS A 1 86 ? -9.057 7.786 15.584 1.00 93.88 86 LYS A N 1
ATOM 691 C CA . LYS A 1 86 ? -8.624 7.405 14.233 1.00 93.88 86 LYS A CA 1
ATOM 692 C C . LYS A 1 86 ? -7.236 6.782 14.345 1.00 93.88 86 LYS A C 1
ATOM 694 O O . LYS A 1 86 ? -6.308 7.434 14.816 1.00 93.88 86 LYS A O 1
ATOM 699 N N . ILE A 1 87 ? -7.114 5.531 13.932 1.00 92.38 87 ILE A N 1
ATOM 700 C CA . ILE A 1 87 ? -5.883 4.749 13.936 1.00 92.38 87 ILE A CA 1
ATOM 701 C C . ILE A 1 87 ? -5.474 4.550 12.482 1.00 92.38 87 ILE A C 1
ATOM 703 O O . ILE A 1 87 ? -6.249 4.050 11.669 1.00 92.38 87 ILE A O 1
ATOM 707 N N . LEU A 1 88 ? -4.259 4.983 12.171 1.00 88.31 88 LEU A N 1
ATOM 708 C CA . LEU A 1 88 ? -3.626 4.806 10.875 1.00 88.31 88 LEU A CA 1
ATOM 709 C C . LEU A 1 88 ? -2.584 3.709 11.045 1.00 88.31 88 LEU A C 1
ATOM 711 O O . LEU A 1 88 ? -1.636 3.883 11.816 1.00 88.31 88 LEU A O 1
ATOM 715 N N . PHE A 1 89 ? -2.771 2.580 10.373 1.00 83.75 89 PHE A N 1
ATOM 716 C CA . PHE A 1 89 ? -1.713 1.588 10.290 1.00 83.75 89 PHE A CA 1
ATOM 717 C C . PHE A 1 89 ? -0.729 2.117 9.255 1.00 83.75 89 PHE A C 1
ATOM 719 O O . PHE A 1 89 ? -1.093 2.273 8.102 1.00 83.75 89 PHE A O 1
ATOM 726 N N . SER A 1 90 ? 0.477 2.496 9.670 1.00 71.38 90 SER A N 1
ATOM 727 C CA . SER A 1 90 ? 1.519 2.970 8.761 1.00 71.38 90 SER A CA 1
ATOM 728 C C . SER A 1 90 ? 2.799 2.180 8.979 1.00 71.38 90 SER A C 1
ATOM 730 O O . SER A 1 90 ? 3.142 1.802 10.103 1.00 71.38 90 SER A O 1
ATOM 732 N N . GLN A 1 91 ? 3.515 1.915 7.890 1.00 64.69 91 GLN A N 1
ATOM 733 C CA . GLN A 1 91 ? 4.864 1.382 7.977 1.00 64.69 91 GLN A CA 1
ATOM 734 C C . GLN A 1 91 ? 5.796 2.497 8.474 1.00 64.69 91 GLN A C 1
ATOM 736 O O . GLN A 1 91 ? 5.797 3.589 7.899 1.00 64.69 91 GLN A O 1
ATOM 741 N N . PRO A 1 92 ? 6.583 2.268 9.539 1.00 60.47 92 PRO A N 1
ATOM 742 C CA . PRO A 1 92 ? 7.594 3.231 9.937 1.00 60.47 92 PRO A CA 1
ATOM 743 C C . PRO A 1 92 ? 8.658 3.323 8.840 1.00 60.47 92 PRO A C 1
ATOM 745 O O . PRO A 1 92 ? 9.200 2.303 8.409 1.00 60.47 92 PRO A O 1
ATOM 748 N N . PHE A 1 93 ? 8.983 4.544 8.420 1.00 63.59 93 PHE A N 1
ATOM 749 C CA . PHE A 1 93 ? 10.173 4.788 7.612 1.00 63.59 93 PHE A CA 1
ATOM 750 C C . PHE A 1 93 ? 11.410 4.375 8.412 1.00 63.59 93 PHE A C 1
ATOM 752 O O . PHE A 1 93 ? 11.547 4.718 9.590 1.00 63.59 93 PHE A O 1
ATOM 759 N N . LYS A 1 94 ? 12.340 3.673 7.771 1.00 61.25 94 LYS A N 1
ATOM 760 C CA . LYS A 1 94 ? 13.663 3.410 8.333 1.00 61.25 94 LYS A CA 1
ATOM 761 C C . LYS A 1 94 ? 14.625 4.403 7.694 1.00 61.25 94 LYS A C 1
ATOM 763 O O . LYS A 1 94 ? 14.796 4.381 6.486 1.00 61.25 94 LYS A O 1
ATOM 768 N N . ASN A 1 95 ? 15.215 5.299 8.487 1.00 73.88 95 ASN A N 1
ATOM 769 C CA . ASN A 1 95 ? 16.109 6.365 8.001 1.00 73.88 95 ASN A CA 1
ATOM 770 C C . ASN A 1 95 ? 15.489 7.282 6.923 1.00 73.88 95 ASN A C 1
ATOM 772 O O . ASN A 1 95 ? 16.195 7.781 6.057 1.00 73.88 95 ASN A O 1
ATOM 776 N N . GLY A 1 96 ? 14.171 7.510 6.972 1.00 67.56 96 GLY A N 1
ATOM 777 C CA . GLY A 1 96 ? 13.461 8.300 5.956 1.00 67.56 96 GLY A CA 1
ATOM 778 C C . GLY A 1 96 ? 13.095 7.524 4.685 1.00 67.56 96 GLY A C 1
ATOM 779 O O . GLY A 1 96 ? 12.504 8.102 3.782 1.00 67.56 96 GLY A O 1
ATOM 780 N N . GLU A 1 97 ? 13.379 6.221 4.630 1.00 71.06 97 GLU A N 1
ATOM 781 C CA . GLU A 1 97 ? 13.109 5.363 3.476 1.00 71.06 97 GLU A CA 1
ATOM 782 C C . GLU A 1 97 ? 12.038 4.310 3.797 1.00 71.06 97 GLU A C 1
ATOM 784 O O . GLU A 1 97 ? 11.920 3.827 4.929 1.00 71.06 97 GLU A O 1
ATOM 789 N N . SER A 1 98 ? 11.238 3.957 2.790 1.00 70.31 98 SER A N 1
ATOM 790 C CA . SER A 1 98 ? 10.309 2.827 2.836 1.00 70.31 98 SER A CA 1
ATOM 791 C C . SER A 1 98 ? 10.356 2.084 1.507 1.00 70.31 98 SER A C 1
ATOM 793 O O . SER A 1 98 ? 10.440 2.705 0.448 1.00 70.31 98 SER A O 1
ATOM 795 N N . LEU A 1 99 ? 10.294 0.757 1.573 1.00 69.62 99 LEU A N 1
ATOM 796 C CA . LEU A 1 99 ? 10.192 -0.105 0.401 1.00 69.62 99 LEU A CA 1
ATOM 797 C C . LEU A 1 99 ? 8.718 -0.391 0.136 1.00 69.62 99 LEU A C 1
ATOM 799 O O . LEU A 1 99 ? 8.005 -0.849 1.029 1.00 69.62 99 LEU A O 1
ATOM 803 N N . ILE A 1 100 ? 8.279 -0.102 -1.085 1.00 69.12 100 ILE A N 1
ATOM 804 C CA . ILE A 1 100 ? 6.931 -0.397 -1.562 1.00 69.12 100 ILE A CA 1
ATOM 805 C C . ILE A 1 100 ? 7.070 -1.357 -2.735 1.00 69.12 100 ILE A C 1
ATOM 807 O O . ILE A 1 100 ? 7.597 -0.987 -3.785 1.00 69.12 100 ILE A O 1
ATOM 811 N N . ASP A 1 101 ? 6.565 -2.574 -2.562 1.00 68.94 101 ASP A N 1
ATOM 812 C CA . ASP A 1 101 ? 6.460 -3.531 -3.655 1.00 68.94 101 ASP A CA 1
ATOM 813 C C . ASP A 1 101 ? 5.214 -3.212 -4.485 1.00 68.94 101 ASP A C 1
ATOM 815 O O . ASP A 1 101 ? 4.100 -3.124 -3.963 1.00 68.94 101 ASP A O 1
ATOM 819 N N . PHE A 1 102 ? 5.386 -3.061 -5.797 1.00 70.75 102 PHE A N 1
ATOM 820 C CA . PHE A 1 102 ? 4.282 -2.913 -6.738 1.00 70.75 102 PHE A CA 1
ATOM 821 C C . PHE A 1 102 ? 4.344 -4.021 -7.788 1.00 70.75 102 PHE A C 1
ATOM 823 O O . PHE A 1 102 ? 5.415 -4.445 -8.221 1.00 70.75 102 PHE A O 1
ATOM 830 N N . LYS A 1 103 ? 3.173 -4.484 -8.229 1.00 73.69 103 LYS A N 1
ATOM 831 C CA . LYS A 1 103 ? 3.048 -5.441 -9.328 1.00 73.69 103 LYS A CA 1
ATOM 832 C C . LYS A 1 103 ? 2.274 -4.795 -10.464 1.00 73.69 103 LYS A C 1
ATOM 834 O O . LYS A 1 103 ? 1.184 -4.272 -10.256 1.00 73.69 103 LYS A O 1
ATOM 839 N N . LEU A 1 104 ? 2.821 -4.867 -11.672 1.00 70.69 104 LEU A N 1
ATOM 840 C CA . LEU A 1 104 ? 2.120 -4.423 -12.871 1.00 70.69 104 LEU A CA 1
ATOM 841 C C . LEU A 1 104 ? 1.088 -5.477 -13.268 1.00 70.69 104 LEU A C 1
ATOM 843 O O . LEU A 1 104 ? 1.430 -6.629 -13.526 1.00 70.69 104 LEU A O 1
ATOM 847 N N . SER A 1 105 ? -0.183 -5.083 -13.311 1.00 65.88 105 SER A N 1
ATOM 848 C CA . SER A 1 105 ? -1.309 -6.001 -13.517 1.00 65.88 105 SER A CA 1
ATOM 849 C C . SER A 1 105 ? -1.312 -6.649 -14.904 1.00 65.88 105 SER A C 1
ATOM 851 O O . SER A 1 105 ? -1.704 -7.804 -15.036 1.00 65.88 105 SER A O 1
ATOM 853 N N . ASN A 1 106 ? -0.856 -5.918 -15.927 1.00 69.12 106 ASN A N 1
ATOM 854 C CA . ASN A 1 106 ? -1.055 -6.292 -17.332 1.00 69.12 106 ASN A CA 1
ATOM 855 C C . ASN A 1 106 ? 0.246 -6.554 -18.106 1.00 69.12 106 ASN A C 1
ATOM 857 O O . ASN A 1 106 ? 0.178 -6.772 -19.312 1.00 69.12 106 ASN A O 1
ATOM 861 N N . ASN A 1 107 ? 1.420 -6.515 -17.453 1.00 69.56 107 ASN A N 1
ATOM 862 C CA . ASN A 1 107 ? 2.742 -6.627 -18.101 1.00 69.56 107 ASN A CA 1
ATOM 863 C C . ASN A 1 107 ? 2.893 -5.766 -19.376 1.00 69.56 107 ASN A C 1
ATOM 865 O O . ASN A 1 107 ? 3.662 -6.098 -20.278 1.00 69.56 107 ASN A O 1
ATOM 869 N N . SER A 1 108 ? 2.131 -4.678 -19.486 1.00 83.25 108 SER A N 1
ATOM 870 C CA . SER A 1 108 ? 2.160 -3.807 -20.650 1.00 83.25 108 SER A CA 1
ATOM 871 C C . SER A 1 108 ? 3.463 -3.022 -20.651 1.00 83.25 108 SER A C 1
ATOM 873 O O . SER A 1 108 ? 3.871 -2.477 -19.626 1.00 83.25 108 SER A O 1
ATOM 875 N N . LYS A 1 109 ? 4.111 -2.956 -21.812 1.00 88.25 109 LYS A N 1
ATOM 876 C CA . LYS A 1 109 ? 5.289 -2.113 -21.986 1.00 88.25 109 LYS A CA 1
ATOM 877 C C . LYS A 1 109 ? 4.905 -0.635 -21.979 1.00 88.25 109 LYS A C 1
ATOM 879 O O . LYS A 1 109 ? 3.840 -0.268 -22.474 1.00 88.25 109 LYS A O 1
ATOM 884 N N . GLY A 1 110 ? 5.783 0.210 -21.454 1.00 89.69 110 GLY A N 1
ATOM 885 C CA . GLY A 1 110 ? 5.572 1.652 -21.423 1.00 89.69 110 GLY A CA 1
ATOM 886 C C . GLY A 1 110 ? 6.498 2.385 -20.462 1.00 89.69 110 GLY A C 1
ATOM 887 O O . GLY A 1 110 ? 7.330 1.787 -19.781 1.00 89.69 110 GLY A O 1
ATOM 888 N N . SER A 1 111 ? 6.319 3.702 -20.415 1.00 89.00 111 SER A N 1
ATOM 889 C CA . SER A 1 111 ? 6.947 4.588 -19.439 1.00 89.00 111 SER A CA 1
ATOM 890 C C . SER A 1 111 ? 5.960 4.850 -18.303 1.00 89.00 111 SER A C 1
ATOM 892 O O . SER A 1 111 ? 4.882 5.403 -18.525 1.00 89.00 111 SER A O 1
ATOM 894 N N . TYR A 1 112 ? 6.304 4.408 -17.097 1.00 86.56 112 TYR A N 1
ATOM 895 C CA . TYR A 1 112 ? 5.463 4.484 -15.905 1.00 86.56 112 TYR A CA 1
ATOM 896 C C . TYR A 1 112 ? 5.957 5.567 -14.955 1.00 86.56 112 TYR A C 1
ATOM 898 O O . TYR A 1 112 ? 7.149 5.856 -14.890 1.00 86.56 112 TYR A O 1
ATOM 906 N N . ARG A 1 113 ? 5.046 6.142 -14.171 1.00 87.50 113 ARG A N 1
ATOM 907 C CA . ARG A 1 113 ? 5.376 7.026 -13.049 1.00 87.50 113 ARG A CA 1
ATOM 908 C C . ARG A 1 113 ? 4.543 6.638 -11.840 1.00 87.50 113 ARG A C 1
ATOM 910 O O . ARG A 1 113 ? 3.368 6.307 -11.983 1.00 87.50 113 ARG A O 1
ATOM 917 N N . PHE A 1 114 ? 5.149 6.716 -10.665 1.00 85.56 114 PHE A N 1
ATOM 918 C CA . PHE A 1 114 ? 4.451 6.593 -9.395 1.00 85.56 114 PHE A CA 1
ATOM 919 C C . PHE A 1 114 ? 4.111 7.990 -8.901 1.00 85.56 114 PHE A C 1
ATOM 921 O O . PHE A 1 114 ? 4.999 8.832 -8.767 1.00 85.56 114 PHE A O 1
ATOM 928 N N . ASN A 1 115 ? 2.826 8.221 -8.649 1.00 86.38 115 ASN A N 1
ATOM 929 C CA . ASN A 1 115 ? 2.332 9.442 -8.036 1.00 86.38 115 ASN A CA 1
ATOM 930 C C . ASN A 1 115 ? 1.733 9.094 -6.671 1.00 86.38 115 ASN A C 1
ATOM 932 O O . ASN A 1 115 ? 0.844 8.246 -6.581 1.00 86.38 115 ASN A O 1
ATOM 936 N N . ILE A 1 116 ? 2.235 9.736 -5.620 1.00 82.75 116 ILE A N 1
ATOM 937 C CA . ILE A 1 116 ? 1.667 9.684 -4.274 1.00 82.75 116 ILE A CA 1
ATOM 938 C C . ILE A 1 116 ? 1.081 11.064 -3.999 1.00 82.75 116 ILE A C 1
ATOM 940 O O . ILE A 1 116 ? 1.772 11.974 -3.542 1.00 82.75 116 ILE A O 1
ATOM 944 N N . GLU A 1 117 ? -0.206 11.214 -4.299 1.00 84.38 117 GLU A N 1
ATOM 945 C CA . GLU A 1 117 ? -0.937 12.470 -4.101 1.00 84.38 117 GLU A CA 1
ATOM 946 C C . GLU A 1 117 ? -1.129 12.748 -2.612 1.00 84.38 117 GLU A C 1
ATOM 948 O O . GLU A 1 117 ? -0.798 13.829 -2.126 1.00 84.38 117 GLU A O 1
ATOM 953 N N . SER A 1 118 ? -1.569 11.732 -1.865 1.00 76.25 118 SER A N 1
ATOM 954 C CA . SER A 1 118 ? -1.733 11.805 -0.418 1.00 76.25 118 SER A CA 1
ATOM 955 C C . SER A 1 118 ? -1.329 10.505 0.271 1.00 76.25 118 SER A C 1
ATOM 957 O O . SER A 1 118 ? -1.418 9.415 -0.296 1.00 76.25 118 SER A O 1
ATOM 959 N N . LEU A 1 119 ? -0.895 10.620 1.526 1.00 70.62 119 LEU A N 1
ATOM 960 C CA . LEU A 1 119 ? -0.637 9.492 2.413 1.00 70.62 119 LEU A CA 1
ATOM 961 C C . LEU A 1 119 ? -1.307 9.780 3.756 1.00 70.62 119 LEU A C 1
ATOM 963 O O . LEU A 1 119 ? -1.044 10.802 4.387 1.00 70.62 119 LEU A O 1
ATOM 967 N N . ASN A 1 120 ? -2.199 8.890 4.198 1.00 64.19 120 ASN A N 1
ATOM 968 C CA . ASN A 1 120 ? -2.946 9.040 5.454 1.00 64.19 120 ASN A CA 1
ATOM 969 C C . ASN A 1 120 ? -3.762 10.347 5.586 1.00 64.19 120 ASN A C 1
ATOM 971 O O . ASN A 1 120 ? -4.069 10.788 6.698 1.00 64.19 120 ASN A O 1
ATOM 975 N N . GLY A 1 121 ? -4.167 10.939 4.458 1.00 65.12 121 GLY A N 1
ATOM 976 C CA . GLY A 1 121 ? -4.917 12.199 4.412 1.00 65.12 121 GLY A CA 1
ATOM 977 C C . GLY A 1 121 ? -4.057 13.457 4.549 1.00 65.12 121 GLY A C 1
ATOM 978 O O . GLY A 1 121 ? -4.608 14.532 4.755 1.00 65.12 121 GLY A O 1
ATOM 979 N N . LEU A 1 122 ? -2.731 13.324 4.464 1.00 68.19 122 LEU A N 1
ATOM 980 C CA . LEU A 1 122 ? -1.815 14.439 4.246 1.00 68.19 122 LEU A CA 1
ATOM 981 C C . LEU A 1 122 ? -1.446 14.488 2.765 1.00 68.19 122 LEU A C 1
ATOM 983 O O . LEU A 1 122 ? -1.153 13.444 2.182 1.00 68.19 122 LEU A O 1
ATOM 987 N N . ASP A 1 123 ? -1.432 15.683 2.185 1.00 80.94 123 ASP A N 1
ATOM 988 C CA . ASP A 1 123 ? -1.019 15.891 0.799 1.00 80.94 123 ASP A CA 1
ATOM 989 C C . ASP A 1 123 ? 0.510 15.811 0.693 1.00 80.94 123 ASP A C 1
ATOM 991 O O . ASP A 1 123 ? 1.232 16.503 1.413 1.00 80.94 123 ASP A O 1
ATOM 995 N N . PHE A 1 124 ? 1.001 14.951 -0.199 1.00 75.00 124 PHE A N 1
ATOM 996 C CA . PHE A 1 124 ? 2.429 14.721 -0.443 1.00 75.00 124 PHE A CA 1
ATOM 997 C C . PHE A 1 124 ? 2.847 15.144 -1.854 1.00 75.00 124 PHE A C 1
ATOM 999 O O . PHE A 1 124 ? 3.950 15.659 -2.021 1.00 75.00 124 PHE A O 1
ATOM 1006 N N . ASN A 1 125 ? 1.978 14.952 -2.854 1.00 80.50 125 ASN A N 1
ATOM 1007 C CA . ASN A 1 125 ? 2.224 15.276 -4.266 1.00 80.50 125 ASN A CA 1
ATOM 1008 C C . ASN A 1 125 ? 3.615 14.842 -4.771 1.00 80.50 125 ASN A C 1
ATOM 1010 O O . ASN A 1 125 ? 4.305 15.582 -5.479 1.00 80.50 125 ASN A O 1
ATOM 1014 N N . LEU A 1 126 ? 4.045 13.638 -4.390 1.00 82.38 126 LEU A N 1
ATOM 1015 C CA . LEU A 1 126 ? 5.337 13.088 -4.787 1.00 82.38 126 LEU A CA 1
ATOM 1016 C C . LEU A 1 126 ? 5.214 12.369 -6.124 1.00 82.38 126 LEU A C 1
ATOM 1018 O O . LEU A 1 126 ? 4.386 11.477 -6.281 1.00 82.38 126 LEU A O 1
ATOM 1022 N N . ASN A 1 127 ? 6.098 12.712 -7.057 1.00 86.69 127 ASN A N 1
ATOM 1023 C CA . ASN A 1 127 ? 6.193 12.060 -8.355 1.00 86.69 127 ASN A CA 1
ATOM 1024 C C . ASN A 1 127 ? 7.555 11.389 -8.505 1.00 86.69 127 ASN A C 1
ATOM 1026 O O . ASN A 1 127 ? 8.590 12.019 -8.283 1.00 86.69 127 ASN A O 1
ATOM 1030 N N . SER A 1 128 ? 7.558 10.121 -8.908 1.00 85.56 128 SER A N 1
ATOM 1031 C CA . SER A 1 128 ? 8.793 9.426 -9.249 1.00 85.56 128 SER A CA 1
ATOM 1032 C C . SER A 1 128 ? 9.358 9.916 -10.582 1.00 85.56 128 SER A C 1
ATOM 1034 O O . SER A 1 128 ? 8.638 10.414 -11.456 1.00 85.56 128 SER A O 1
ATOM 1036 N N . ASN A 1 129 ? 10.649 9.657 -10.786 1.00 86.19 129 ASN A N 1
ATOM 1037 C CA . ASN A 1 129 ? 11.201 9.620 -12.134 1.00 86.19 129 ASN A CA 1
ATOM 1038 C C . ASN A 1 129 ? 10.472 8.551 -12.974 1.00 86.19 129 ASN A C 1
ATOM 1040 O O . ASN A 1 129 ? 9.939 7.587 -12.405 1.00 86.19 129 ASN A O 1
ATOM 1044 N N . PRO A 1 130 ? 10.425 8.705 -14.310 1.00 87.38 130 PRO A N 1
ATOM 1045 C CA . PRO A 1 130 ? 9.893 7.673 -15.188 1.00 87.38 130 PRO A CA 1
ATOM 1046 C C . PRO A 1 130 ? 10.630 6.345 -14.999 1.00 87.38 130 PRO A C 1
ATOM 1048 O O . PRO A 1 130 ? 11.858 6.317 -14.959 1.00 87.38 130 PRO A O 1
ATOM 1051 N N . VAL A 1 131 ? 9.877 5.251 -14.927 1.00 86.94 131 VAL A N 1
ATOM 1052 C CA . VAL A 1 131 ? 10.388 3.880 -14.906 1.00 86.94 131 VAL A CA 1
ATOM 1053 C C . VAL A 1 131 ? 9.963 3.202 -16.197 1.00 86.94 131 VAL A C 1
ATOM 1055 O O . VAL A 1 131 ? 8.775 3.148 -16.517 1.00 86.94 131 VAL A O 1
ATOM 1058 N N . ILE A 1 132 ? 10.934 2.689 -16.947 1.00 88.75 132 ILE A N 1
ATOM 1059 C CA . ILE A 1 132 ? 10.658 2.011 -18.208 1.00 88.75 132 ILE A CA 1
ATOM 1060 C C . ILE A 1 132 ? 10.394 0.541 -17.956 1.00 88.75 132 ILE A C 1
ATOM 1062 O O . ILE A 1 132 ? 11.207 -0.171 -17.373 1.00 88.75 132 ILE A O 1
ATOM 1066 N N . VAL A 1 133 ? 9.243 0.091 -18.434 1.00 89.31 133 VAL A N 1
ATOM 1067 C CA . VAL A 1 133 ? 8.848 -1.308 -18.413 1.00 89.31 133 VAL A CA 1
ATOM 1068 C C . VAL A 1 133 ? 8.869 -1.794 -19.847 1.00 89.31 133 VAL A C 1
ATOM 1070 O O . VAL A 1 133 ? 8.113 -1.328 -20.699 1.00 89.31 133 VAL A O 1
ATOM 1073 N N . SER A 1 134 ? 9.746 -2.745 -20.114 1.00 89.62 134 SER A N 1
ATOM 1074 C CA . SER A 1 134 ? 9.843 -3.433 -21.394 1.00 89.62 134 SER A CA 1
ATOM 1075 C C . SER A 1 134 ? 10.270 -4.874 -21.154 1.00 89.62 134 SER A C 1
ATOM 1077 O O . SER A 1 134 ? 10.706 -5.236 -20.057 1.00 89.62 134 SER A O 1
ATOM 1079 N N . LYS A 1 135 ? 10.120 -5.715 -22.178 1.00 89.31 135 LYS A N 1
ATOM 1080 C CA . LYS A 1 135 ? 10.844 -6.984 -22.210 1.00 89.31 135 LYS A CA 1
ATOM 1081 C C . LYS A 1 135 ? 12.344 -6.696 -22.321 1.00 89.31 135 LYS A C 1
ATOM 1083 O O . LYS A 1 135 ? 12.739 -5.590 -22.679 1.00 89.31 135 LYS A O 1
ATOM 1088 N N . SER A 1 136 ? 13.175 -7.688 -22.006 1.00 91.00 136 SER A N 1
ATOM 1089 C CA . SER A 1 136 ? 14.630 -7.547 -22.103 1.00 91.00 136 SER A CA 1
ATOM 1090 C C . SER A 1 136 ? 15.038 -6.990 -23.468 1.00 91.00 136 SER A C 1
ATOM 1092 O O . SER A 1 136 ? 14.517 -7.421 -24.496 1.00 91.00 136 SER A O 1
ATOM 1094 N N . ILE A 1 137 ? 15.964 -6.033 -23.463 1.00 91.81 137 ILE A N 1
ATOM 1095 C CA . ILE A 1 137 ? 16.552 -5.489 -24.688 1.00 91.81 137 ILE A CA 1
ATOM 1096 C C . ILE A 1 137 ? 17.297 -6.620 -25.402 1.00 91.81 137 ILE A C 1
ATOM 1098 O O . ILE A 1 137 ? 17.990 -7.401 -24.751 1.00 91.81 137 ILE A O 1
ATOM 1102 N N . GLN A 1 138 ? 17.173 -6.684 -26.727 1.00 94.00 138 GLN A N 1
ATOM 1103 C CA . GLN A 1 138 ? 17.928 -7.565 -27.611 1.00 94.00 138 GLN A CA 1
ATOM 1104 C C . GLN A 1 138 ? 19.111 -6.788 -28.211 1.00 94.00 138 GLN A C 1
ATOM 1106 O O . GLN A 1 138 ? 18.943 -6.060 -29.199 1.00 94.00 138 GLN A O 1
ATOM 1111 N N . PRO A 1 139 ? 20.333 -6.907 -27.652 1.00 87.75 139 PRO A N 1
ATOM 1112 C CA . PRO A 1 139 ? 21.447 -6.051 -28.055 1.00 87.75 139 PRO A CA 1
ATOM 1113 C C . PRO A 1 139 ? 21.940 -6.344 -29.474 1.00 87.75 139 PRO A C 1
ATOM 1115 O O . PRO A 1 139 ? 22.435 -5.447 -30.142 1.00 87.75 139 PRO A O 1
ATOM 1118 N N . SER A 1 140 ? 21.778 -7.582 -29.956 1.00 90.69 140 SER A N 1
ATOM 1119 C CA . SER A 1 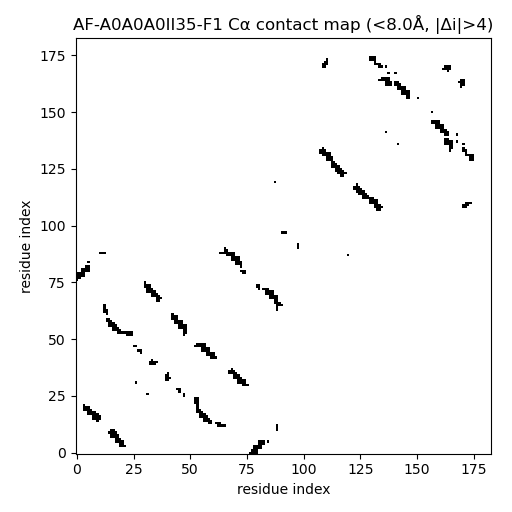140 ? 22.225 -8.014 -31.288 1.00 90.69 140 SER A CA 1
ATOM 1120 C C . SER A 1 140 ? 21.463 -7.363 -32.443 1.00 90.69 140 SER A C 1
ATOM 1122 O O . SER A 1 140 ? 22.008 -7.262 -33.541 1.00 90.69 140 SER A O 1
ATOM 1124 N N . LEU A 1 141 ? 20.217 -6.937 -32.216 1.00 91.69 141 LEU A N 1
ATOM 1125 C CA . LEU A 1 141 ? 19.405 -6.235 -33.217 1.00 91.69 141 LEU A CA 1
ATOM 1126 C C . LEU A 1 141 ? 19.284 -4.735 -32.955 1.00 91.69 141 LEU A C 1
ATOM 1128 O O . LEU A 1 141 ? 18.906 -3.982 -33.856 1.00 91.69 141 LEU A O 1
ATOM 1132 N N . SER A 1 142 ? 19.607 -4.307 -31.738 1.00 92.00 142 SER A N 1
ATOM 1133 C CA . SER A 1 142 ? 19.680 -2.897 -31.378 1.00 92.00 142 SER A CA 1
ATOM 1134 C C . SER A 1 142 ? 20.872 -2.230 -32.064 1.00 92.00 142 SER A C 1
ATOM 1136 O O . SER A 1 142 ? 21.884 -2.867 -32.360 1.00 92.00 142 SER A O 1
ATOM 1138 N N . LYS A 1 143 ? 20.751 -0.936 -32.360 1.00 91.25 143 LYS A N 1
ATOM 1139 C CA . LYS A 1 143 ? 21.733 -0.196 -33.157 1.00 91.25 143 LYS A CA 1
ATOM 1140 C C . LYS A 1 143 ? 22.085 1.129 -32.511 1.00 91.25 143 LYS A C 1
ATOM 1142 O O . LYS A 1 143 ? 21.215 1.859 -32.044 1.00 91.25 143 LYS A O 1
ATOM 1147 N N . VAL A 1 144 ? 23.370 1.456 -32.579 1.00 89.62 144 VAL A N 1
ATOM 1148 C CA . VAL A 1 144 ? 23.868 2.817 -32.395 1.00 89.62 144 VAL A CA 1
ATOM 1149 C C . VAL A 1 144 ? 24.057 3.404 -33.784 1.00 89.62 144 VAL A C 1
ATOM 1151 O O . VAL A 1 144 ? 24.796 2.852 -34.597 1.00 89.62 144 VAL A O 1
ATOM 1154 N N . ILE A 1 145 ? 23.352 4.488 -34.071 1.00 90.12 145 ILE A N 1
ATOM 1155 C CA . ILE A 1 145 ? 23.384 5.178 -35.355 1.00 90.12 145 ILE A CA 1
ATOM 1156 C C . ILE A 1 145 ? 24.122 6.497 -35.117 1.00 90.12 145 ILE A C 1
ATOM 1158 O O . ILE A 1 145 ? 23.516 7.429 -34.577 1.00 90.12 145 ILE A O 1
ATOM 1162 N N . PRO A 1 146 ? 25.424 6.581 -35.438 1.00 88.25 146 PRO A N 1
ATOM 1163 C CA . PRO A 1 146 ? 26.155 7.828 -35.289 1.00 88.25 146 PRO A CA 1
ATOM 1164 C C . PRO A 1 146 ? 25.644 8.848 -36.308 1.00 88.25 146 PRO A C 1
ATOM 1166 O O . PRO A 1 146 ? 25.229 8.487 -37.410 1.00 88.25 146 PRO A O 1
ATOM 1169 N N . GLU A 1 147 ? 25.683 10.130 -35.953 1.00 90.44 147 GLU A N 1
ATOM 1170 C CA . GLU A 1 147 ? 25.315 11.203 -36.885 1.00 90.44 147 GLU A CA 1
ATOM 1171 C C . GLU A 1 147 ? 26.302 11.301 -38.064 1.00 90.44 147 GLU A C 1
ATOM 1173 O O . GLU A 1 147 ? 25.927 11.707 -39.164 1.00 90.44 147 GLU A O 1
ATOM 1178 N N . LYS A 1 148 ? 27.560 10.888 -37.855 1.00 88.50 148 LYS A N 1
ATOM 1179 C CA . LYS A 1 148 ? 28.609 10.854 -38.881 1.00 88.50 148 LYS A CA 1
ATOM 1180 C C . LYS A 1 148 ? 29.567 9.680 -38.698 1.00 88.50 148 LYS A C 1
ATOM 1182 O O . LYS A 1 148 ? 29.735 9.162 -37.601 1.00 88.50 148 LYS A O 1
ATOM 1187 N N . GLU A 1 149 ? 30.221 9.274 -39.783 1.00 84.69 149 GLU A N 1
ATOM 1188 C CA . GLU A 1 149 ? 31.145 8.130 -39.780 1.00 84.69 149 GLU A CA 1
ATOM 1189 C C . GLU A 1 149 ? 32.488 8.436 -39.104 1.00 84.69 149 GLU A C 1
ATOM 1191 O O . GLU A 1 149 ? 33.125 7.540 -38.554 1.00 84.69 149 GLU A O 1
ATOM 1196 N N . THR A 1 150 ? 32.929 9.697 -39.134 1.00 86.62 150 THR A N 1
ATOM 1197 C CA . THR A 1 150 ? 34.224 10.129 -38.596 1.00 86.62 150 THR A CA 1
ATOM 1198 C C . THR A 1 150 ? 34.089 11.397 -37.758 1.00 86.62 150 THR A C 1
ATOM 1200 O O . THR A 1 150 ? 33.355 12.326 -38.098 1.00 86.62 150 THR A O 1
ATOM 1203 N N . TYR A 1 151 ? 34.814 11.428 -36.640 1.00 87.75 151 TYR A N 1
ATOM 1204 C CA . TYR A 1 151 ? 34.883 12.556 -35.713 1.00 87.75 151 TYR A CA 1
ATOM 1205 C C . TYR A 1 151 ? 36.348 12.982 -35.566 1.00 87.75 151 TYR A C 1
ATOM 1207 O O . TYR A 1 151 ? 37.236 12.138 -35.433 1.00 87.75 151 TYR A O 1
ATOM 1215 N N . ASN A 1 152 ? 36.605 14.286 -35.589 1.00 91.44 152 ASN A N 1
ATOM 1216 C CA . ASN A 1 152 ? 37.902 14.859 -35.255 1.00 91.44 152 ASN A CA 1
ATOM 1217 C C . ASN A 1 152 ? 38.097 14.893 -33.735 1.00 91.44 152 ASN A C 1
ATOM 1219 O O . ASN A 1 152 ? 37.145 14.882 -32.951 1.00 91.44 152 ASN A O 1
ATOM 1223 N N . SER A 1 153 ? 39.357 14.986 -33.313 1.00 90.69 153 SER A N 1
ATOM 1224 C CA . SER A 1 153 ? 39.688 15.154 -31.898 1.00 90.69 153 SER A CA 1
ATOM 1225 C C . SER A 1 153 ? 39.026 16.411 -31.321 1.00 90.69 153 SER A C 1
ATOM 1227 O O . SER A 1 153 ? 39.117 17.489 -31.908 1.00 90.69 153 SER A O 1
ATOM 1229 N N . GLY A 1 154 ? 38.369 16.263 -30.169 1.00 88.75 154 GLY A N 1
ATOM 1230 C CA . GLY A 1 154 ? 37.657 17.344 -29.480 1.00 88.75 154 GLY A CA 1
ATOM 1231 C C . GLY A 1 154 ? 36.227 17.600 -29.968 1.00 88.75 154 GLY A C 1
ATOM 1232 O O . GLY A 1 154 ? 35.558 18.473 -29.420 1.00 88.75 154 GLY A O 1
ATOM 1233 N N . GLU A 1 155 ? 35.733 16.857 -30.960 1.00 91.69 155 GLU A N 1
ATOM 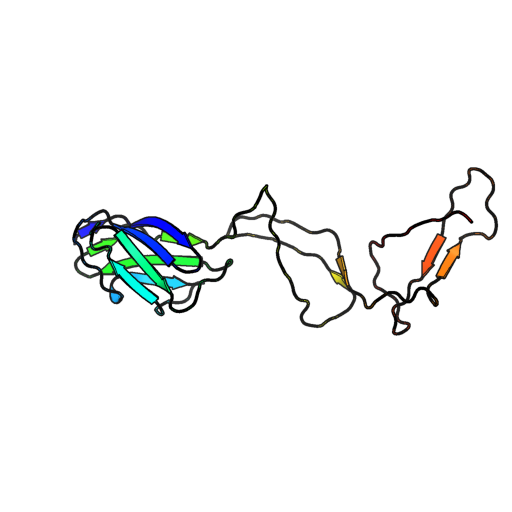1234 C CA . GLU A 1 155 ? 34.347 16.986 -31.410 1.00 91.69 155 GLU A CA 1
ATOM 1235 C C . GLU A 1 155 ? 33.357 16.251 -30.497 1.00 91.69 155 GLU A C 1
ATOM 1237 O O . GLU A 1 155 ? 33.643 15.185 -29.952 1.00 91.69 155 GLU A O 1
ATOM 1242 N N . ILE A 1 156 ? 32.153 16.816 -30.371 1.00 89.56 156 ILE A N 1
ATOM 1243 C CA . ILE A 1 156 ? 31.032 16.182 -29.672 1.00 89.56 156 ILE A CA 1
ATOM 1244 C C . ILE A 1 156 ? 30.510 15.022 -30.526 1.00 89.56 156 ILE A C 1
ATOM 1246 O O . ILE A 1 156 ? 30.180 15.205 -31.701 1.00 89.56 156 ILE A O 1
ATOM 1250 N N . ILE A 1 157 ? 30.407 13.838 -29.921 1.00 87.62 157 ILE A N 1
ATOM 1251 C CA . ILE A 1 157 ? 29.801 12.662 -30.546 1.00 87.62 157 ILE A CA 1
ATOM 1252 C C . ILE A 1 157 ? 28.304 12.659 -30.252 1.00 87.62 157 ILE A C 1
ATOM 1254 O O . ILE A 1 157 ? 27.891 12.543 -29.099 1.00 87.62 157 ILE A O 1
ATOM 1258 N N . VAL A 1 158 ? 27.499 12.762 -31.306 1.00 88.50 158 VAL A N 1
ATOM 1259 C CA . VAL A 1 158 ? 26.045 12.595 -31.254 1.00 88.50 158 VAL A CA 1
ATOM 1260 C C . VAL A 1 158 ? 25.689 11.279 -31.935 1.00 88.50 158 VAL A C 1
ATOM 1262 O O . VAL A 1 158 ? 26.070 11.042 -33.084 1.00 88.50 158 VAL A O 1
ATOM 1265 N N . SER A 1 159 ? 24.961 10.431 -31.212 1.00 87.62 159 SER A N 1
ATOM 1266 C CA . SER A 1 159 ? 24.518 9.120 -31.679 1.00 87.62 159 SER A CA 1
ATOM 1267 C C . SER A 1 159 ? 23.073 8.882 -31.272 1.00 87.62 159 SER A C 1
ATOM 1269 O O . SER A 1 159 ? 22.687 9.161 -30.138 1.00 87.62 159 SER A O 1
ATOM 1271 N N . ASN A 1 160 ? 22.294 8.311 -32.184 1.00 88.88 160 ASN A N 1
ATOM 1272 C CA . ASN A 1 160 ? 20.937 7.860 -31.915 1.00 88.88 160 ASN A CA 1
ATOM 1273 C C . ASN A 1 160 ? 20.953 6.381 -31.533 1.00 88.88 160 ASN A C 1
ATOM 1275 O O . ASN A 1 160 ? 21.601 5.565 -32.189 1.00 88.88 160 ASN A O 1
ATOM 1279 N N . LEU A 1 161 ? 20.219 6.026 -30.484 1.00 89.75 161 LEU A N 1
ATOM 1280 C CA . LEU A 1 161 ? 20.064 4.644 -30.046 1.00 89.75 161 LEU A CA 1
ATOM 1281 C C . LEU A 1 161 ? 18.711 4.127 -30.522 1.00 89.75 161 LEU A C 1
ATOM 1283 O O . LEU A 1 161 ? 17.672 4.648 -30.131 1.00 89.75 161 LEU A O 1
ATOM 1287 N N . TYR A 1 162 ? 18.729 3.095 -31.361 1.00 91.81 162 TYR A N 1
ATOM 1288 C CA . TYR A 1 162 ? 17.531 2.360 -31.746 1.00 91.81 162 TYR A CA 1
ATOM 1289 C C . TYR A 1 162 ? 17.536 1.010 -31.039 1.00 91.81 162 TYR A C 1
ATOM 1291 O O . TYR A 1 162 ? 18.328 0.126 -31.370 1.00 91.81 162 TYR A O 1
ATOM 1299 N N . LEU A 1 163 ? 16.675 0.875 -30.034 1.00 92.94 163 LEU A N 1
ATOM 1300 C CA . LEU A 1 163 ? 16.631 -0.279 -29.146 1.00 92.94 163 LEU A CA 1
ATOM 1301 C C . LEU A 1 163 ? 15.400 -1.142 -29.449 1.00 92.94 163 LEU A C 1
ATOM 1303 O O . LEU A 1 163 ? 14.285 -0.635 -29.596 1.00 92.94 163 LEU A O 1
ATOM 1307 N N . LEU A 1 164 ? 15.611 -2.453 -29.520 1.00 94.69 164 LEU A N 1
ATOM 1308 C CA . LEU A 1 164 ? 14.561 -3.455 -29.707 1.00 94.69 164 LEU A CA 1
ATOM 1309 C C . LEU A 1 164 ? 14.538 -4.414 -28.521 1.00 94.69 164 LEU A C 1
ATOM 1311 O O . LEU A 1 164 ? 15.583 -4.711 -27.938 1.00 94.69 164 LEU A O 1
ATOM 1315 N N . ASP A 1 165 ? 13.353 -4.901 -28.173 1.00 93.62 165 ASP A N 1
ATOM 1316 C CA . ASP A 1 165 ? 13.195 -6.004 -27.232 1.00 93.62 165 ASP A CA 1
ATOM 1317 C C . ASP A 1 165 ? 13.404 -7.375 -27.905 1.00 93.62 165 ASP A C 1
ATOM 1319 O O . ASP A 1 165 ? 13.630 -7.473 -29.111 1.00 93.62 165 ASP A O 1
ATOM 1323 N N . ILE A 1 166 ? 13.360 -8.441 -27.102 1.00 94.19 166 ILE A N 1
ATOM 1324 C CA . ILE A 1 166 ? 13.489 -9.842 -27.551 1.00 94.19 166 ILE A CA 1
ATOM 1325 C C . ILE A 1 166 ? 12.397 -10.327 -28.517 1.00 94.19 166 ILE A C 1
ATOM 1327 O O . ILE A 1 166 ? 12.535 -11.410 -29.078 1.00 94.19 166 ILE A O 1
ATOM 1331 N N . ASP A 1 167 ? 11.320 -9.563 -28.706 1.00 93.25 167 ASP A N 1
ATOM 1332 C CA . ASP A 1 167 ? 10.283 -9.860 -29.698 1.00 93.25 167 ASP A CA 1
ATOM 1333 C C . ASP A 1 167 ? 10.427 -8.953 -30.936 1.00 93.25 167 ASP A C 1
ATOM 1335 O O . ASP A 1 167 ? 9.454 -8.705 -31.652 1.00 93.25 167 ASP A O 1
ATOM 1339 N N . ASP A 1 168 ? 11.614 -8.384 -31.155 1.00 93.50 168 ASP A N 1
ATOM 1340 C CA . ASP A 1 168 ? 11.934 -7.467 -32.250 1.00 93.50 168 ASP A CA 1
ATOM 1341 C C . ASP A 1 168 ? 11.060 -6.200 -32.273 1.00 93.50 168 ASP A C 1
ATOM 1343 O O . ASP A 1 168 ? 10.880 -5.559 -33.314 1.00 93.50 168 ASP A O 1
ATOM 1347 N N . THR A 1 169 ? 10.511 -5.800 -31.122 1.00 93.19 169 THR A N 1
ATOM 1348 C CA . THR A 1 169 ? 9.623 -4.643 -31.028 1.00 93.19 169 THR A CA 1
ATOM 1349 C C . THR A 1 169 ? 10.349 -3.442 -30.410 1.00 93.19 169 THR A C 1
ATOM 1351 O O . THR A 1 169 ? 11.118 -3.615 -29.464 1.00 93.19 169 THR A O 1
ATOM 1354 N N . PRO A 1 170 ? 10.102 -2.198 -30.875 1.00 92.88 170 PRO A N 1
ATOM 1355 C CA . PRO A 1 170 ? 10.668 -1.012 -30.238 1.00 92.88 170 PRO A CA 1
ATOM 1356 C C . PRO A 1 170 ? 10.330 -0.932 -28.748 1.00 92.88 170 PRO A C 1
ATOM 1358 O O . PRO A 1 170 ? 9.164 -1.099 -28.343 1.00 92.88 170 PRO A O 1
ATOM 1361 N N . VAL A 1 171 ? 11.366 -0.671 -27.950 1.00 92.25 171 VAL A N 1
ATOM 1362 C CA . VAL A 1 171 ? 11.229 -0.376 -26.520 1.00 92.25 171 VAL A CA 1
ATOM 1363 C C . VAL A 1 171 ? 10.652 1.035 -26.321 1.00 92.25 171 VAL A C 1
ATOM 1365 O O . VAL A 1 171 ? 10.766 1.871 -27.217 1.00 92.25 171 VAL A O 1
ATOM 1368 N N . PRO A 1 172 ? 10.000 1.326 -25.181 1.00 91.12 172 PRO A N 1
ATOM 1369 C CA . PRO A 1 172 ? 9.430 2.649 -24.925 1.00 91.12 172 PRO A CA 1
ATOM 1370 C C . PRO A 1 172 ? 10.492 3.749 -24.823 1.00 91.12 172 PRO A C 1
ATOM 1372 O O . PRO A 1 172 ? 11.593 3.506 -24.335 1.00 91.12 172 PRO A O 1
ATOM 1375 N N . ASP A 1 173 ? 10.137 4.983 -25.169 1.00 86.31 173 ASP A N 1
ATOM 1376 C CA . ASP A 1 173 ? 11.005 6.133 -24.902 1.00 86.31 173 ASP A CA 1
ATOM 1377 C C . ASP A 1 173 ? 11.216 6.327 -23.396 1.00 86.31 173 ASP A C 1
ATOM 1379 O O . ASP A 1 173 ? 10.290 6.178 -22.586 1.00 86.31 173 ASP A O 1
ATOM 1383 N N . GLY A 1 174 ? 12.445 6.669 -23.007 1.00 85.56 174 GLY A N 1
ATOM 1384 C CA . GLY A 1 174 ? 12.801 6.676 -21.601 1.00 85.56 174 GLY A CA 1
ATOM 1385 C C . GLY A 1 174 ? 14.251 6.960 -21.268 1.00 85.56 174 GLY A C 1
ATOM 1386 O O . GLY A 1 174 ? 15.071 7.252 -22.133 1.00 85.56 174 GLY A O 1
ATOM 1387 N N . LEU A 1 175 ? 14.545 6.859 -19.973 1.00 83.31 175 LEU A N 1
ATOM 1388 C CA . LEU A 1 175 ? 15.906 6.909 -19.460 1.00 83.31 175 LEU A CA 1
ATOM 1389 C C . LEU A 1 175 ? 16.489 5.498 -19.486 1.00 83.31 175 LEU A C 1
ATOM 1391 O O . LEU A 1 175 ? 15.952 4.590 -18.852 1.00 83.31 175 LEU A O 1
ATOM 1395 N N . TYR A 1 176 ? 17.588 5.347 -20.215 1.00 84.19 176 TYR A N 1
ATOM 1396 C CA . TYR A 1 176 ? 18.357 4.116 -20.316 1.00 84.19 176 TYR A CA 1
ATOM 1397 C C . TYR A 1 176 ? 19.767 4.372 -19.803 1.00 84.19 176 TYR A C 1
ATOM 1399 O O . TYR A 1 176 ? 20.348 5.426 -20.066 1.00 84.19 176 TYR A O 1
ATOM 1407 N N . GLU A 1 177 ? 20.317 3.404 -19.082 1.00 83.19 177 GLU A N 1
ATOM 1408 C CA . GLU A 1 177 ? 21.736 3.400 -18.754 1.00 83.19 177 GLU A CA 1
ATOM 1409 C C . GLU A 1 177 ? 22.526 2.970 -19.994 1.00 83.19 177 GLU A C 1
ATOM 1411 O O . GLU A 1 177 ? 22.199 1.973 -20.640 1.00 83.19 177 GLU A O 1
ATOM 1416 N N . VAL A 1 178 ? 23.537 3.759 -20.355 1.00 81.69 178 VAL A N 1
ATOM 1417 C CA . VAL A 1 178 ? 24.369 3.539 -21.539 1.00 81.69 178 VAL A CA 1
ATOM 1418 C C . VAL A 1 178 ? 25.821 3.600 -21.104 1.00 81.69 178 VAL A C 1
ATOM 1420 O O . VAL A 1 178 ? 26.264 4.613 -20.565 1.00 81.69 178 VAL A O 1
ATOM 1423 N N . GLU A 1 179 ? 26.565 2.534 -21.374 1.00 83.44 179 GLU A N 1
ATOM 1424 C CA . GLU A 1 179 ? 27.998 2.481 -21.114 1.00 83.44 179 GLU A CA 1
ATOM 1425 C C . GLU A 1 179 ? 28.774 2.613 -22.428 1.00 83.44 179 GLU A C 1
ATOM 1427 O O . GLU A 1 179 ? 28.488 1.937 -23.420 1.00 83.44 179 GLU A O 1
ATOM 1432 N N . LEU A 1 180 ? 29.743 3.529 -22.444 1.00 79.12 180 LEU A N 1
ATOM 1433 C CA . LEU A 1 180 ? 30.608 3.787 -23.589 1.00 79.12 180 LEU A CA 1
ATOM 1434 C C . LEU A 1 180 ? 31.984 3.195 -23.309 1.00 79.12 180 LEU A C 1
ATOM 1436 O O . LEU A 1 180 ? 32.624 3.545 -22.319 1.00 79.12 180 LEU A O 1
ATOM 1440 N N . TYR A 1 181 ? 32.465 2.356 -24.219 1.00 78.31 181 TYR A N 1
ATOM 1441 C CA . TYR A 1 181 ? 33.793 1.762 -24.122 1.00 78.31 181 TYR A CA 1
ATOM 1442 C C . TYR A 1 181 ? 34.631 2.155 -25.336 1.00 78.31 181 TYR A C 1
ATOM 1444 O O . TYR A 1 181 ? 34.163 2.069 -26.474 1.00 78.31 181 TYR A O 1
ATOM 1452 N N . SER A 1 182 ? 35.885 2.546 -25.105 1.00 69.94 182 SER A N 1
ATOM 1453 C CA . SER A 1 182 ? 36.879 2.657 -26.172 1.00 69.94 182 SER A CA 1
ATOM 1454 C C . SER A 1 182 ? 37.441 1.270 -26.483 1.00 69.94 182 SER A C 1
ATOM 1456 O O . SER A 1 182 ? 37.882 0.576 -25.564 1.00 69.94 182 SER A O 1
ATOM 1458 N N . LYS A 1 183 ? 37.447 0.883 -27.759 1.00 57.75 183 LYS A N 1
ATOM 1459 C CA . LYS A 1 183 ? 38.264 -0.234 -28.245 1.00 57.75 183 LYS A CA 1
ATOM 1460 C C . LYS A 1 183 ? 39.634 0.264 -28.674 1.00 57.75 183 LYS A C 1
ATOM 1462 O O . LYS A 1 183 ? 39.684 1.384 -29.228 1.00 57.75 183 LYS A O 1
#

Mean predicted aligned error: 11.91 Å

Radius of gyration: 28.43 Å; Cα contacts (8 Å, |Δi|>4): 307; chains: 1; bounding box: 66×30×76 Å

Sequence (183 aa):
MINFKITICKISLTSISFEITVPNLILAKNDIDLTLNNTSYYDFTLIQDNTQKKLYTLKPNSSFSINDILYMEIKNPFFSSNNKCKILFSQPFKNGESLIDFKLSNNSKGSYRFNIESLNGLDFNLNSNPVIVSKSIQPSLSKVIPEKETYNSGEIIVSNLYLLDIDDTPVPDGLYEVELYSK

Secondary structure (DSSP, 8-state):
-EEE-EEEEEEETTEEEEEESSTT----GGGEEEEETTEE---EEEEE-SSSTTEEEEEESSPPPTT-EEEEEEB-SSEEESSPEEEE--PPPBTTB-------SS---EEE--EEEEETTEEEEEEPPPEEE-SPB-TTT-EEEES-S---TTPPP-EEEE-BBTTS-BPPSS---------

pLDDT: mean 87.35, std 9.09, range [57.75, 97.31]